Protein AF-A0A255ZFS0-F1 (afdb_monomer)

Structure (mmCIF, N/CA/C/O backbone):
data_AF-A0A255ZFS0-F1
#
_entry.id   AF-A0A255ZFS0-F1
#
loop_
_atom_site.group_PDB
_atom_site.id
_atom_site.type_symbol
_atom_site.label_atom_id
_atom_site.label_alt_id
_atom_site.label_comp_id
_atom_site.label_asym_id
_atom_site.label_entity_id
_atom_site.label_seq_id
_atom_site.pdbx_PDB_ins_code
_atom_site.Cartn_x
_atom_site.Cartn_y
_atom_site.Cartn_z
_atom_site.occupancy
_atom_site.B_iso_or_equiv
_atom_site.auth_seq_id
_atom_site.auth_comp_id
_atom_site.auth_asym_id
_atom_site.auth_atom_id
_atom_site.pdbx_PDB_model_num
ATOM 1 N N . MET A 1 1 ? 32.426 55.546 -35.717 1.00 32.97 1 MET A N 1
ATOM 2 C CA . MET A 1 1 ? 33.740 54.870 -35.597 1.00 32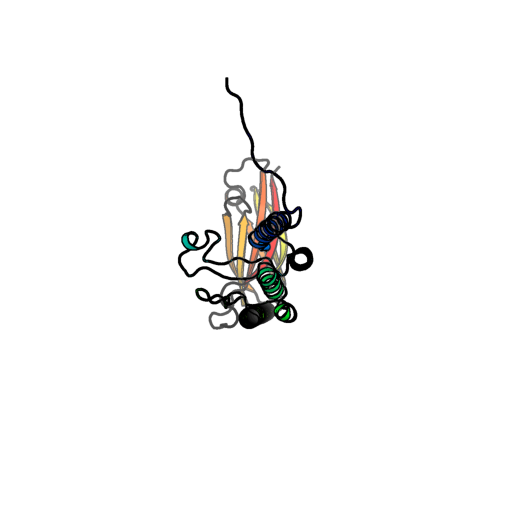.97 1 MET A CA 1
ATOM 3 C C . MET A 1 1 ? 33.443 53.378 -35.525 1.00 32.97 1 MET A C 1
ATOM 5 O O . MET A 1 1 ? 32.751 53.012 -34.594 1.00 32.97 1 MET A O 1
ATOM 9 N N . THR A 1 2 ? 33.734 52.467 -36.454 1.00 33.62 2 THR A N 1
ATOM 10 C CA . THR A 1 2 ? 34.532 52.358 -37.699 1.00 33.62 2 THR A CA 1
ATOM 11 C C . THR A 1 2 ? 34.000 51.071 -38.381 1.00 33.62 2 THR A C 1
ATOM 13 O O . THR A 1 2 ? 34.025 50.021 -37.754 1.00 33.62 2 THR A O 1
ATOM 16 N N . LEU A 1 3 ? 33.181 51.150 -39.441 1.00 34.34 3 LEU A N 1
ATOM 17 C CA . LEU A 1 3 ? 33.437 50.714 -40.841 1.00 34.34 3 LEU A CA 1
ATOM 18 C C . LEU A 1 3 ? 34.444 49.546 -41.026 1.00 34.34 3 LEU A C 1
ATOM 20 O O . LEU A 1 3 ? 35.624 49.738 -40.766 1.00 34.34 3 LEU A O 1
ATOM 24 N N . ARG A 1 4 ? 33.975 48.369 -41.509 1.00 37.75 4 ARG A N 1
ATOM 25 C CA . AR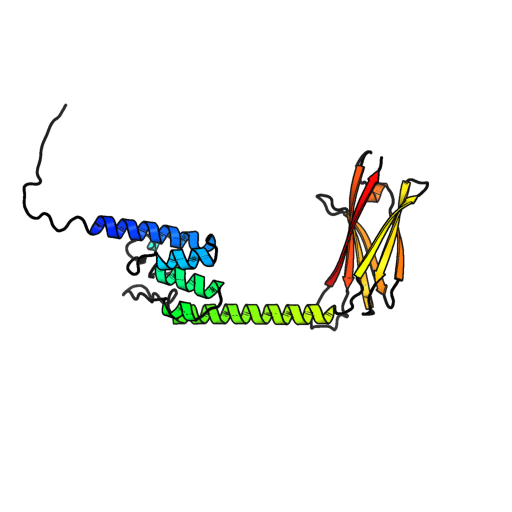G A 1 4 ? 34.187 47.759 -42.870 1.00 37.75 4 ARG A CA 1
ATOM 26 C C . ARG A 1 4 ? 35.255 46.631 -42.846 1.00 37.75 4 ARG A C 1
ATOM 28 O O . ARG A 1 4 ? 36.198 46.770 -42.093 1.00 37.75 4 ARG A O 1
ATOM 35 N N . PHE A 1 5 ? 35.235 45.509 -43.586 1.00 37.16 5 PHE A N 1
ATOM 36 C CA . PHE A 1 5 ? 34.496 45.044 -44.775 1.00 37.16 5 PHE A CA 1
ATOM 37 C C . PHE A 1 5 ? 34.640 43.501 -44.962 1.00 37.16 5 PHE A C 1
ATOM 39 O O . PHE A 1 5 ? 35.661 42.938 -44.591 1.00 37.16 5 PHE A O 1
ATOM 46 N N . ALA A 1 6 ? 33.617 42.897 -45.588 1.00 36.94 6 ALA A N 1
ATOM 47 C CA . ALA A 1 6 ? 33.543 41.746 -46.519 1.00 36.94 6 ALA A CA 1
ATOM 48 C C . ALA A 1 6 ? 34.608 40.624 -46.564 1.00 36.94 6 ALA A C 1
ATOM 50 O O . ALA A 1 6 ? 35.782 40.882 -46.785 1.00 36.94 6 ALA A O 1
ATOM 51 N N . ALA A 1 7 ? 34.131 39.371 -46.648 1.00 29.27 7 ALA A N 1
ATOM 52 C CA . ALA A 1 7 ? 34.092 38.613 -47.914 1.00 29.27 7 ALA A CA 1
ATOM 53 C C . ALA A 1 7 ? 33.455 37.215 -47.731 1.00 29.27 7 ALA A C 1
ATOM 55 O O . ALA A 1 7 ? 34.027 36.334 -47.102 1.00 29.27 7 ALA A O 1
ATOM 56 N N . CYS A 1 8 ? 32.301 36.980 -48.354 1.00 28.33 8 CYS A N 1
ATOM 57 C CA . CYS A 1 8 ? 31.946 35.658 -48.878 1.00 28.33 8 CYS A CA 1
ATOM 58 C C . CYS A 1 8 ? 31.368 35.880 -50.272 1.00 28.33 8 CYS A C 1
ATOM 60 O O . CYS A 1 8 ? 30.172 36.076 -50.473 1.00 28.33 8 CYS A O 1
ATOM 62 N N . LEU A 1 9 ? 32.307 35.969 -51.212 1.00 33.44 9 LEU A N 1
ATOM 63 C CA . LEU A 1 9 ? 32.082 35.832 -52.637 1.00 33.44 9 LEU A CA 1
ATOM 64 C C . LEU A 1 9 ? 31.608 34.404 -52.927 1.00 33.44 9 LEU A C 1
ATOM 66 O O . LEU A 1 9 ? 32.130 33.443 -52.371 1.00 33.44 9 LEU A O 1
ATOM 70 N N . ALA A 1 10 ? 30.604 34.344 -53.796 1.00 43.47 10 ALA A N 1
ATOM 71 C CA . ALA A 1 10 ? 30.144 33.231 -54.614 1.00 43.47 10 ALA A CA 1
ATOM 72 C C . ALA A 1 10 ? 31.017 31.962 -54.616 1.00 43.47 10 ALA A C 1
ATOM 74 O O . ALA A 1 10 ? 32.186 32.035 -54.981 1.00 43.47 10 ALA A O 1
ATOM 75 N N . ILE A 1 11 ? 30.391 30.813 -54.318 1.00 40.03 11 ILE A N 1
ATOM 76 C CA . ILE A 1 11 ? 30.394 29.542 -55.082 1.00 40.03 11 ILE A CA 1
ATOM 77 C C . ILE A 1 11 ? 29.748 28.445 -54.186 1.00 40.03 11 ILE A C 1
ATOM 79 O O . ILE A 1 11 ? 30.204 28.209 -53.076 1.00 40.03 11 ILE A O 1
ATOM 83 N N . TYR A 1 12 ? 28.684 27.792 -54.686 1.00 34.94 12 TYR A N 1
ATOM 84 C CA . TYR A 1 12 ? 27.841 26.717 -54.093 1.00 34.94 12 TYR A CA 1
ATOM 85 C C . TYR A 1 12 ? 26.730 27.080 -53.078 1.00 34.94 12 TYR A C 1
ATOM 87 O O . TYR A 1 12 ? 26.980 27.174 -51.878 1.00 34.94 12 TYR A O 1
ATOM 95 N N . PRO A 1 13 ? 25.447 27.109 -53.501 1.00 38.72 13 PRO A N 1
ATOM 96 C CA . PRO A 1 13 ? 24.301 27.142 -52.601 1.00 38.72 13 PRO A CA 1
ATOM 97 C C . PRO A 1 13 ? 23.753 25.721 -52.387 1.00 38.72 13 PRO A C 1
ATOM 99 O O . PRO A 1 13 ? 22.661 25.430 -52.850 1.00 38.72 13 PRO A O 1
ATOM 102 N N . PHE A 1 14 ? 24.493 24.798 -51.758 1.00 37.72 14 PHE A N 1
ATOM 103 C CA . PHE A 1 14 ? 23.914 23.462 -51.493 1.00 37.72 14 PHE A CA 1
ATOM 104 C C . PHE A 1 14 ? 24.335 22.732 -50.208 1.00 37.72 14 PHE A C 1
ATOM 106 O O . PHE A 1 14 ? 23.772 21.676 -49.942 1.00 37.72 14 PHE A O 1
ATOM 113 N N . PHE A 1 15 ? 25.244 23.256 -49.371 1.00 35.72 15 PHE A N 1
ATOM 114 C CA . PHE A 1 15 ? 25.819 22.431 -48.288 1.00 35.72 15 PHE A CA 1
ATOM 115 C C . PHE A 1 15 ? 25.699 22.921 -46.834 1.00 35.72 15 PHE A C 1
ATOM 117 O O . PHE A 1 15 ? 26.110 22.186 -45.944 1.00 35.72 15 PHE A O 1
ATOM 124 N N . CYS A 1 16 ? 25.070 24.064 -46.530 1.00 34.75 16 CYS A N 1
ATOM 125 C CA . CYS A 1 16 ? 25.017 24.568 -45.138 1.00 34.75 16 CYS A CA 1
ATOM 126 C C . CYS A 1 16 ? 23.658 24.471 -44.415 1.00 34.75 16 CYS A C 1
ATOM 128 O O . CYS A 1 16 ? 23.547 24.951 -43.292 1.00 34.75 16 CYS A O 1
ATOM 130 N N . VAL A 1 17 ? 22.629 23.838 -44.991 1.00 36.56 17 VAL A N 1
ATOM 131 C CA . VAL A 1 17 ? 21.293 23.742 -44.347 1.00 36.56 17 VAL A CA 1
ATOM 132 C C . VAL A 1 17 ? 21.094 22.430 -43.565 1.00 36.56 17 VAL A C 1
ATOM 134 O O . VAL A 1 17 ? 20.187 22.323 -42.748 1.00 36.56 17 VAL A O 1
ATOM 137 N N . ALA A 1 18 ? 21.960 21.428 -43.748 1.00 37.75 18 ALA A N 1
ATOM 138 C CA . ALA A 1 18 ? 21.790 20.117 -43.112 1.00 37.75 18 ALA A CA 1
ATOM 139 C C . ALA A 1 18 ? 22.241 20.065 -41.637 1.00 37.75 18 ALA A C 1
ATOM 141 O O . ALA A 1 18 ? 21.746 19.234 -40.878 1.00 37.75 18 ALA A O 1
ATOM 142 N N . SER A 1 19 ? 23.154 20.945 -41.214 1.00 40.00 19 SER A N 1
ATOM 143 C CA . SER A 1 19 ? 23.753 20.875 -39.873 1.00 40.00 19 SER A CA 1
ATOM 144 C C . SER A 1 19 ? 22.862 21.478 -38.783 1.00 40.00 19 SER A C 1
ATOM 146 O O . SER A 1 19 ? 22.796 20.937 -37.686 1.00 40.00 19 SER A O 1
ATOM 148 N N . SER A 1 20 ? 22.122 22.552 -39.080 1.00 40.84 20 SER A N 1
ATOM 149 C CA . SER A 1 20 ? 21.260 23.217 -38.090 1.00 40.84 20 SER A CA 1
ATOM 150 C C . SER A 1 20 ? 19.997 22.419 -37.756 1.00 40.84 20 SER A C 1
ATOM 152 O O . SER A 1 20 ? 19.556 22.431 -36.610 1.00 40.84 20 SER A O 1
ATOM 154 N N . LEU A 1 21 ? 19.440 21.687 -38.727 1.00 45.06 21 LEU A N 1
ATOM 155 C CA . LEU A 1 21 ? 18.274 20.820 -38.517 1.00 45.06 21 LEU A CA 1
ATOM 156 C C . LEU A 1 21 ? 18.636 19.571 -37.697 1.00 45.06 21 LEU A C 1
ATOM 158 O O . LEU A 1 21 ? 17.917 19.218 -36.769 1.00 45.06 21 LEU A O 1
ATOM 162 N N . ALA A 1 22 ? 19.794 18.956 -37.968 1.00 48.59 22 ALA A N 1
ATOM 163 C CA . ALA A 1 22 ? 20.256 17.781 -37.226 1.00 48.59 22 ALA A CA 1
ATOM 164 C C . ALA A 1 22 ? 20.603 18.087 -35.755 1.00 48.59 22 ALA A C 1
ATOM 166 O O . ALA A 1 22 ? 20.431 17.223 -34.896 1.00 48.59 22 ALA A O 1
ATOM 167 N N . GLN A 1 23 ? 21.073 19.304 -35.456 1.00 54.44 23 GLN A N 1
ATOM 168 C CA . GLN A 1 23 ? 21.310 19.760 -34.082 1.00 54.44 23 GLN A CA 1
ATOM 169 C C . GLN A 1 23 ? 20.013 20.132 -33.348 1.00 54.44 23 GLN A C 1
ATOM 171 O O . GLN A 1 23 ? 19.859 19.757 -32.189 1.00 54.44 23 GLN A O 1
ATOM 176 N N . GLY A 1 24 ? 19.044 20.762 -34.025 1.00 57.41 24 GLY A N 1
ATOM 177 C CA . GLY A 1 24 ? 17.733 21.067 -33.436 1.00 57.41 24 GLY A CA 1
ATOM 178 C C . GLY A 1 24 ? 16.940 19.821 -33.019 1.00 57.41 24 GLY A C 1
ATOM 179 O O . GLY A 1 24 ? 16.350 19.803 -31.938 1.00 57.41 24 GLY A O 1
ATOM 180 N N . ASP A 1 25 ? 16.984 18.761 -33.830 1.00 66.12 25 ASP A N 1
ATOM 181 C CA . ASP A 1 25 ? 16.330 17.484 -33.515 1.00 66.12 25 ASP A CA 1
ATOM 182 C C . ASP A 1 25 ? 17.009 16.763 -32.336 1.00 66.12 25 ASP A C 1
ATOM 184 O O . ASP A 1 25 ? 16.334 16.204 -31.472 1.00 66.12 25 ASP A O 1
ATOM 188 N N . ALA A 1 26 ? 18.344 16.807 -32.252 1.00 67.19 26 ALA A N 1
ATOM 189 C CA . ALA A 1 26 ? 19.090 16.183 -31.160 1.00 67.19 26 ALA A CA 1
ATOM 190 C C . ALA A 1 26 ? 18.856 16.881 -29.808 1.00 67.19 26 ALA A C 1
ATOM 192 O O . ALA A 1 26 ? 18.715 16.195 -28.795 1.00 67.19 26 ALA A O 1
ATOM 193 N N . ASP A 1 27 ? 18.764 18.214 -29.787 1.00 71.81 27 ASP A N 1
ATOM 194 C CA . ASP A 1 27 ? 18.480 18.991 -28.573 1.00 71.81 27 ASP A CA 1
ATOM 195 C C . ASP A 1 27 ? 17.036 18.779 -28.080 1.00 71.81 27 ASP A C 1
ATOM 197 O O . ASP A 1 27 ? 16.789 18.629 -26.877 1.00 71.81 27 ASP A O 1
ATOM 201 N N . ALA A 1 28 ? 16.071 18.714 -29.006 1.00 76.50 28 ALA A N 1
ATOM 202 C CA . ALA A 1 28 ? 14.679 18.400 -28.689 1.00 76.50 28 ALA A CA 1
ATOM 203 C C . ALA A 1 28 ? 14.531 16.972 -28.131 1.00 76.50 28 ALA A C 1
ATOM 205 O O . ALA A 1 28 ? 13.905 16.777 -27.083 1.00 76.50 28 ALA A O 1
ATOM 206 N N . ASP A 1 29 ? 15.167 15.989 -28.773 1.00 78.50 29 ASP A N 1
ATOM 207 C CA . ASP A 1 29 ? 15.170 14.592 -28.330 1.00 78.50 29 ASP A CA 1
ATOM 208 C C . ASP A 1 29 ? 15.884 14.415 -26.981 1.00 78.50 29 ASP A C 1
ATOM 210 O O . ASP A 1 29 ? 15.423 13.648 -26.131 1.00 78.50 29 ASP A O 1
ATOM 214 N N . ALA A 1 30 ? 16.973 15.152 -26.738 1.00 75.88 30 ALA A N 1
ATOM 215 C CA . ALA A 1 30 ? 17.681 15.149 -25.461 1.00 75.88 30 ALA A CA 1
ATOM 216 C C . ALA A 1 30 ? 16.794 15.655 -24.316 1.00 75.88 30 ALA A C 1
ATOM 218 O O . ALA A 1 30 ? 16.774 15.057 -23.237 1.00 75.88 30 ALA A O 1
ATOM 219 N N . LYS A 1 31 ? 16.007 16.712 -24.552 1.00 78.06 31 LYS A N 1
ATOM 220 C CA . LYS A 1 31 ? 15.043 17.226 -23.570 1.00 78.06 31 LYS A CA 1
ATOM 221 C C . LYS A 1 31 ? 13.962 16.193 -23.245 1.00 78.06 31 LYS A C 1
ATOM 223 O O . LYS A 1 31 ? 13.670 15.959 -22.075 1.00 78.06 31 LYS A O 1
ATOM 228 N N . VAL A 1 32 ? 13.411 15.523 -24.259 1.00 78.06 32 VAL A N 1
ATOM 229 C CA . VAL A 1 32 ? 12.450 14.424 -24.051 1.00 78.06 32 VAL A CA 1
ATOM 230 C C . VAL A 1 32 ? 13.091 13.282 -23.255 1.00 78.06 32 VAL A C 1
ATOM 232 O O . VAL A 1 32 ? 12.480 12.782 -22.312 1.00 78.06 32 VAL A O 1
ATOM 235 N N . ALA A 1 33 ? 14.334 12.911 -23.575 1.00 77.94 33 ALA A N 1
ATOM 236 C CA . ALA A 1 33 ? 15.073 11.853 -22.889 1.00 77.94 33 ALA A CA 1
ATOM 237 C C . ALA A 1 33 ? 15.374 12.170 -21.409 1.00 77.94 33 ALA A C 1
ATOM 239 O O . ALA A 1 33 ? 15.369 11.266 -20.573 1.00 77.94 33 ALA A O 1
ATOM 240 N N . GLN A 1 34 ? 15.597 13.441 -21.064 1.00 78.75 34 GLN A N 1
ATOM 241 C CA . GLN A 1 34 ? 15.769 13.887 -19.674 1.00 78.75 34 GLN A CA 1
ATOM 242 C C . GLN A 1 34 ? 14.458 13.831 -18.876 1.00 78.75 34 GLN A C 1
ATOM 244 O O . GLN A 1 34 ? 14.469 13.550 -17.678 1.00 78.75 34 GLN A O 1
ATOM 249 N N . ASP A 1 35 ? 13.324 14.044 -19.546 1.00 81.50 35 ASP A N 1
ATOM 250 C CA . ASP A 1 35 ? 12.000 14.137 -18.930 1.00 81.50 35 ASP A CA 1
ATOM 251 C C . ASP A 1 35 ? 11.143 12.865 -19.088 1.00 81.50 35 ASP A C 1
ATOM 253 O O . ASP A 1 35 ? 9.959 12.890 -18.746 1.00 81.50 35 ASP A O 1
ATOM 257 N N . LEU A 1 36 ? 11.700 11.727 -19.537 1.00 79.81 36 LEU A N 1
ATOM 258 C CA . LEU A 1 36 ? 10.943 10.471 -19.737 1.00 79.81 36 LEU A CA 1
ATOM 259 C C . LEU A 1 36 ? 10.106 10.099 -18.503 1.00 79.81 36 LEU A C 1
ATOM 261 O O . LEU A 1 36 ? 8.967 9.647 -18.625 1.00 79.81 36 LEU A O 1
ATOM 265 N N . GLY A 1 37 ? 10.639 10.349 -17.300 1.00 74.06 37 GLY A N 1
ATOM 266 C CA . GLY A 1 37 ? 9.977 10.173 -15.999 1.00 74.06 37 GLY A CA 1
ATOM 267 C C . GLY A 1 37 ? 8.620 10.872 -15.847 1.00 74.06 37 GLY A C 1
ATOM 268 O O . GLY A 1 37 ? 7.777 10.398 -15.093 1.00 74.06 37 GLY A O 1
ATOM 269 N N . ARG A 1 38 ? 8.395 11.977 -16.564 1.00 82.69 38 ARG A N 1
ATOM 270 C CA . ARG A 1 38 ? 7.234 12.865 -16.397 1.00 82.69 38 ARG A CA 1
ATOM 271 C C . ARG A 1 38 ? 6.075 12.559 -17.344 1.00 82.69 38 ARG A C 1
ATOM 273 O O . ARG A 1 38 ? 4.956 13.005 -17.100 1.00 82.69 38 ARG A O 1
ATOM 280 N N . TYR A 1 39 ? 6.319 11.809 -18.416 1.00 81.44 39 TYR A N 1
ATOM 281 C CA . TYR A 1 39 ? 5.273 11.430 -19.365 1.00 81.44 39 TYR A CA 1
ATOM 282 C C . TYR A 1 39 ? 4.405 10.295 -18.810 1.00 81.44 39 TYR A C 1
ATOM 284 O O . TYR A 1 39 ? 4.917 9.353 -18.203 1.00 81.44 39 TYR A O 1
ATOM 292 N N . SER A 1 40 ? 3.092 10.346 -19.064 1.00 87.25 40 SER A N 1
ATOM 293 C CA . SER A 1 40 ? 2.228 9.166 -18.932 1.00 87.25 40 SER A CA 1
ATOM 294 C C . SER A 1 40 ? 2.597 8.125 -19.991 1.00 87.25 40 SER A C 1
ATOM 296 O O . SER A 1 40 ? 3.163 8.472 -21.026 1.00 87.25 40 SER A O 1
ATOM 298 N N . THR A 1 41 ? 2.266 6.852 -19.764 1.00 87.19 41 THR A N 1
ATOM 299 C CA . THR A 1 41 ? 2.588 5.755 -20.698 1.00 87.19 41 THR A CA 1
ATOM 300 C C . THR A 1 41 ? 2.084 6.020 -22.123 1.00 87.19 41 THR A C 1
ATOM 302 O O . THR A 1 41 ? 2.838 5.850 -23.073 1.00 87.19 41 THR A O 1
ATOM 305 N N . GLU A 1 42 ? 0.852 6.517 -22.268 1.00 84.94 42 GLU A N 1
ATOM 306 C CA . GLU A 1 42 ? 0.229 6.846 -23.564 1.00 84.94 42 GLU A CA 1
ATOM 307 C C . GLU A 1 42 ? 0.979 7.961 -24.309 1.00 84.94 42 GLU A C 1
ATOM 309 O O . GLU A 1 42 ? 1.247 7.873 -25.507 1.00 84.94 42 GLU A O 1
ATOM 314 N N . LYS A 1 43 ? 1.368 9.018 -23.583 1.00 88.44 43 LYS A N 1
ATOM 315 C CA . LYS A 1 43 ? 2.129 10.134 -24.159 1.00 88.44 43 LYS A CA 1
ATOM 316 C C . LYS A 1 43 ? 3.565 9.731 -24.477 1.00 88.44 43 LYS A C 1
ATOM 318 O O . LYS A 1 43 ? 4.138 10.254 -25.428 1.00 88.44 43 LYS A O 1
ATOM 323 N N . LEU A 1 44 ? 4.132 8.811 -23.698 1.00 88.31 44 LEU A N 1
ATOM 324 C CA . LEU A 1 44 ? 5.492 8.321 -23.880 1.00 88.31 44 LEU A CA 1
ATOM 325 C C . LEU A 1 44 ? 5.636 7.567 -25.204 1.00 88.31 44 LEU A C 1
ATOM 327 O O . LEU A 1 44 ? 6.597 7.812 -25.917 1.00 88.31 44 LEU A O 1
ATOM 331 N N . GLU A 1 45 ? 4.676 6.718 -25.574 1.00 90.31 45 GLU A N 1
ATOM 332 C CA . GLU A 1 45 ? 4.705 6.009 -26.861 1.00 90.31 45 GLU A CA 1
ATOM 333 C C . GLU A 1 45 ? 4.732 6.976 -28.052 1.00 90.31 45 GLU A C 1
ATOM 335 O O . GLU A 1 45 ? 5.588 6.863 -28.932 1.00 90.31 45 GLU A O 1
ATOM 340 N N . THR A 1 46 ? 3.846 7.978 -28.032 1.00 90.12 46 THR A N 1
ATOM 341 C CA . THR A 1 46 ? 3.798 9.018 -29.072 1.00 90.12 46 THR A CA 1
ATOM 342 C C . THR A 1 46 ? 5.101 9.816 -29.110 1.00 90.12 46 THR A C 1
ATOM 344 O O . THR A 1 46 ? 5.643 10.051 -30.189 1.00 90.12 46 THR A O 1
ATOM 347 N N . ALA A 1 47 ? 5.642 10.182 -27.943 1.00 87.62 47 ALA A N 1
ATOM 348 C CA . ALA A 1 47 ? 6.923 10.870 -27.848 1.00 87.62 47 ALA A CA 1
ATOM 349 C C . ALA A 1 47 ? 8.053 10.023 -28.453 1.00 87.62 47 ALA A C 1
ATOM 351 O O . ALA A 1 47 ? 8.765 10.511 -29.323 1.00 87.62 47 ALA A O 1
ATOM 352 N N . CYS A 1 48 ? 8.165 8.736 -28.101 1.00 89.81 48 CYS A N 1
ATOM 353 C CA . CYS A 1 48 ? 9.185 7.843 -28.661 1.00 89.81 48 CYS A CA 1
ATOM 354 C C . CYS A 1 48 ? 9.070 7.692 -30.187 1.00 89.81 48 CYS A C 1
ATOM 356 O O . CYS A 1 48 ? 10.083 7.538 -30.870 1.00 89.81 48 CYS A O 1
ATOM 358 N N . ALA A 1 49 ? 7.853 7.712 -30.737 1.00 89.50 49 ALA A N 1
ATOM 359 C CA . ALA A 1 49 ? 7.628 7.622 -32.179 1.00 89.50 49 ALA A CA 1
ATOM 360 C C . ALA A 1 49 ? 8.037 8.900 -32.931 1.00 89.50 49 ALA A C 1
ATOM 362 O O . ALA A 1 49 ? 8.487 8.809 -34.073 1.00 89.50 49 ALA A O 1
ATOM 363 N N . GLN A 1 50 ? 7.898 10.067 -32.295 1.00 89.62 50 GLN A N 1
ATOM 364 C CA . GLN A 1 50 ? 8.275 11.369 -32.856 1.00 89.62 50 GLN A CA 1
ATOM 365 C C . GLN A 1 50 ? 9.781 11.640 -32.794 1.00 89.62 50 GLN A C 1
ATOM 367 O O . GLN A 1 50 ? 10.278 12.444 -33.580 1.00 89.62 50 GLN A O 1
ATOM 372 N N . MET A 1 51 ? 10.505 10.962 -31.899 1.00 87.25 51 M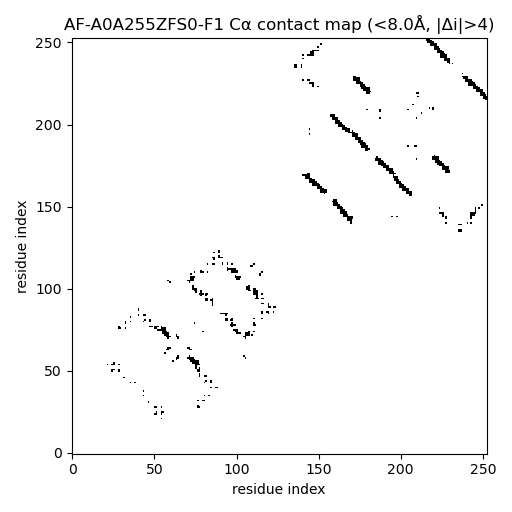ET A N 1
ATOM 373 C CA . MET A 1 51 ? 11.955 11.112 -31.788 1.00 87.25 51 MET A CA 1
ATOM 374 C C . MET A 1 51 ? 12.667 10.662 -33.060 1.00 87.25 51 MET A C 1
ATOM 376 O O . MET A 1 51 ? 12.307 9.662 -33.697 1.00 87.25 51 MET A O 1
ATOM 380 N N . SER A 1 52 ? 13.748 11.353 -33.406 1.00 85.56 52 SER A N 1
ATOM 381 C CA . SER A 1 52 ? 14.530 10.982 -34.575 1.00 85.56 52 SER A CA 1
ATOM 382 C C . SER A 1 52 ? 15.236 9.645 -34.347 1.00 85.56 52 SER A C 1
ATOM 384 O O . SER A 1 52 ? 15.922 9.406 -33.352 1.00 85.56 52 SER A O 1
ATOM 386 N N . ALA A 1 53 ? 15.125 8.750 -35.333 1.00 83.81 53 ALA A N 1
ATOM 387 C CA . ALA A 1 53 ? 15.840 7.472 -35.332 1.00 83.81 53 ALA A CA 1
ATOM 388 C C . ALA A 1 53 ? 17.368 7.639 -35.434 1.00 83.81 53 ALA A C 1
ATOM 390 O O . ALA A 1 53 ? 18.107 6.668 -35.266 1.00 83.81 53 ALA A O 1
ATOM 391 N N . ARG A 1 54 ? 17.838 8.848 -35.766 1.00 82.12 54 ARG A N 1
ATOM 392 C CA . ARG A 1 54 ? 19.251 9.172 -35.962 1.00 82.12 54 ARG A CA 1
ATOM 393 C C . ARG A 1 54 ? 19.826 10.039 -34.850 1.00 82.12 54 ARG A C 1
ATOM 395 O O . ARG A 1 54 ? 21.040 10.183 -34.843 1.00 82.12 54 ARG A O 1
ATOM 402 N N . SER A 1 55 ? 19.022 10.566 -33.927 1.00 82.81 55 SER A N 1
ATOM 403 C CA . SER A 1 55 ? 19.522 11.332 -32.780 1.00 82.81 55 SER A CA 1
ATOM 404 C C . SER A 1 55 ? 20.117 10.403 -31.724 1.00 82.81 55 SER A C 1
ATOM 406 O O . SER A 1 55 ? 19.515 9.400 -31.324 1.00 82.81 55 SER A O 1
ATOM 408 N N . TYR A 1 56 ? 21.320 10.724 -31.262 1.00 80.94 56 TYR A N 1
ATOM 409 C CA . TYR A 1 56 ? 22.063 9.911 -30.308 1.00 80.94 56 TYR A CA 1
ATOM 410 C C . TYR A 1 56 ? 22.893 10.779 -29.376 1.00 80.94 56 TYR A C 1
ATOM 412 O O . TYR A 1 56 ? 23.209 11.918 -29.700 1.00 80.94 56 TYR A O 1
ATOM 420 N N . VAL A 1 57 ? 23.306 10.180 -28.264 1.00 76.25 57 VAL A N 1
ATOM 421 C CA . VAL A 1 57 ? 24.385 10.688 -27.421 1.00 76.25 57 VAL A CA 1
ATOM 422 C C . VAL A 1 57 ? 25.623 9.824 -27.617 1.00 76.25 57 VAL A C 1
ATOM 424 O O . VAL A 1 57 ? 25.529 8.593 -27.696 1.00 76.25 57 VAL A O 1
ATOM 427 N N . SER A 1 58 ? 26.782 10.465 -27.742 1.00 72.06 58 SER A N 1
ATOM 428 C CA . SER A 1 58 ? 28.079 9.796 -27.800 1.00 72.06 58 SER A CA 1
ATOM 429 C C . SER A 1 58 ? 28.980 10.358 -26.713 1.00 72.06 58 SER A C 1
ATOM 431 O O . SER A 1 58 ? 29.283 11.549 -26.671 1.00 72.06 58 SER A O 1
ATOM 433 N N . GLY A 1 59 ? 29.456 9.474 -25.843 1.00 56.62 59 GLY A N 1
ATOM 434 C CA . GLY A 1 59 ? 30.208 9.831 -24.643 1.00 56.62 59 GLY A CA 1
ATOM 435 C C . GLY A 1 59 ? 31.549 10.551 -24.846 1.00 56.62 59 GLY A C 1
ATOM 436 O O . GLY A 1 59 ? 32.200 10.861 -23.854 1.00 56.62 59 GLY A O 1
ATOM 437 N N . LEU A 1 60 ? 31.969 10.814 -26.089 1.00 52.62 60 LEU A N 1
ATOM 438 C CA . LEU A 1 60 ? 33.252 11.447 -26.416 1.00 52.62 60 LEU A CA 1
ATOM 439 C C . LEU A 1 60 ? 33.148 12.914 -26.869 1.00 52.62 60 LEU A C 1
ATOM 441 O O . LEU A 1 60 ? 34.141 13.626 -26.787 1.00 52.62 60 LEU A O 1
ATOM 445 N N . THR A 1 61 ? 31.989 13.374 -27.354 1.00 47.62 61 THR A N 1
ATOM 446 C CA . THR A 1 61 ? 31.864 14.680 -28.041 1.00 47.62 61 THR A CA 1
ATOM 447 C C . THR A 1 61 ? 30.877 15.645 -27.392 1.00 47.62 61 THR A C 1
ATOM 449 O O . THR A 1 61 ? 31.001 16.849 -27.586 1.00 47.62 61 THR A O 1
ATOM 452 N N . ASP A 1 62 ? 29.952 15.148 -26.567 1.00 46.12 62 ASP A N 1
ATOM 453 C CA . ASP A 1 62 ? 28.777 15.926 -26.141 1.00 46.12 62 ASP A CA 1
ATOM 454 C C . ASP A 1 62 ? 28.886 16.405 -24.673 1.00 46.12 62 ASP A C 1
ATOM 456 O O . ASP A 1 62 ? 27.890 16.630 -23.994 1.00 46.12 62 ASP A O 1
ATOM 460 N N . GLY A 1 63 ? 30.107 16.498 -24.127 1.00 43.00 63 GLY A N 1
ATOM 461 C CA . GLY A 1 63 ? 30.359 16.928 -22.737 1.00 43.00 63 GLY A CA 1
ATOM 462 C C . GLY A 1 63 ? 30.062 15.878 -21.652 1.00 43.00 63 GLY A C 1
ATOM 463 O O . GLY A 1 63 ? 30.347 16.102 -20.476 1.00 43.00 63 GLY A O 1
ATOM 464 N N . ALA A 1 64 ? 29.568 14.695 -22.027 1.00 43.44 64 ALA A N 1
ATOM 465 C CA . ALA A 1 64 ? 29.197 13.624 -21.097 1.00 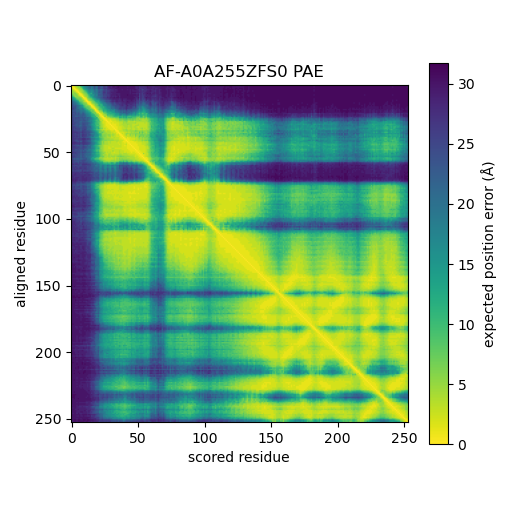43.44 64 ALA A CA 1
ATOM 466 C C . ALA A 1 64 ? 30.386 12.908 -20.414 1.00 43.44 64 ALA A C 1
ATOM 468 O O . ALA A 1 64 ? 30.166 12.110 -19.506 1.00 43.44 64 ALA A O 1
ATOM 469 N N . TRP A 1 65 ? 31.635 13.203 -20.803 1.00 39.16 65 TRP A N 1
ATOM 470 C CA . TRP A 1 65 ? 32.842 12.663 -20.157 1.00 39.16 65 TRP A CA 1
ATOM 471 C C . TRP A 1 65 ? 33.016 13.155 -18.709 1.00 39.16 65 TRP A C 1
ATOM 473 O O . TRP A 1 65 ? 33.491 12.411 -17.858 1.00 39.16 65 TRP A O 1
ATOM 483 N N . MET A 1 66 ? 32.612 14.397 -18.413 1.00 40.72 66 MET A N 1
ATOM 484 C CA . MET A 1 66 ? 32.790 15.024 -17.091 1.00 40.72 66 MET A CA 1
ATOM 485 C C . MET A 1 66 ? 31.540 14.937 -16.199 1.00 40.72 66 MET A C 1
ATOM 487 O O . MET A 1 66 ? 31.589 15.356 -15.046 1.00 40.72 66 MET A O 1
ATOM 491 N N . ALA A 1 67 ? 30.410 14.436 -16.713 1.00 42.59 67 ALA A N 1
ATOM 492 C CA . ALA A 1 67 ? 29.127 14.551 -16.020 1.00 42.59 67 ALA A CA 1
ATOM 493 C C . ALA A 1 67 ? 28.877 13.458 -14.964 1.00 42.59 67 ALA A C 1
ATOM 495 O O . ALA A 1 67 ? 28.154 13.731 -14.012 1.00 42.59 67 ALA A O 1
ATOM 496 N N . LEU A 1 68 ? 29.463 12.256 -15.077 1.00 37.53 68 LEU A N 1
ATOM 497 C CA . LEU A 1 68 ? 29.296 11.168 -14.096 1.00 37.53 68 LEU A CA 1
ATOM 498 C C . LEU A 1 68 ? 30.491 10.187 -14.117 1.00 37.53 68 LEU A C 1
ATOM 500 O O . LEU A 1 68 ? 31.020 9.900 -15.193 1.00 37.53 68 LEU A O 1
ATOM 504 N N . PRO A 1 69 ? 30.905 9.620 -12.963 1.00 34.56 69 PRO A N 1
ATOM 505 C CA . PRO A 1 69 ? 31.979 8.637 -12.908 1.00 34.56 69 PRO A CA 1
ATOM 506 C C . PRO A 1 69 ? 31.475 7.300 -13.467 1.00 34.56 69 PRO A C 1
ATOM 508 O O . PRO A 1 69 ? 30.681 6.607 -12.834 1.00 34.56 69 PRO A O 1
ATOM 511 N N . GLY A 1 70 ? 31.935 6.949 -14.667 1.00 39.41 70 GLY A N 1
ATOM 512 C CA . GLY A 1 70 ? 31.666 5.662 -15.306 1.00 39.41 70 GLY A CA 1
ATOM 513 C C . GLY A 1 70 ? 31.257 5.815 -16.764 1.00 39.41 70 GLY A C 1
ATOM 514 O O . GLY A 1 70 ? 30.073 5.943 -17.041 1.00 39.41 70 GLY A O 1
ATOM 515 N N . GLY A 1 71 ? 32.252 5.776 -17.659 1.00 41.69 71 GLY A N 1
ATOM 516 C CA . GLY A 1 71 ? 32.138 5.422 -19.081 1.00 41.69 71 GLY A CA 1
ATOM 517 C C . GLY A 1 71 ? 31.055 6.141 -19.892 1.00 41.69 71 GLY A C 1
ATOM 518 O O . GLY A 1 71 ? 29.864 5.889 -19.739 1.00 41.69 71 GLY A O 1
ATOM 519 N N . GLY A 1 72 ? 31.472 6.985 -20.835 1.00 50.53 72 GLY A N 1
ATOM 520 C CA . GLY A 1 72 ? 30.586 7.728 -21.727 1.00 50.53 72 GLY A CA 1
ATOM 521 C C . GLY A 1 72 ? 29.487 6.866 -22.371 1.00 50.53 72 GLY A C 1
ATOM 522 O O . GLY A 1 72 ? 29.730 6.095 -23.300 1.00 50.53 72 GLY A O 1
ATOM 523 N N . ARG A 1 73 ? 28.252 7.001 -21.877 1.00 64.81 73 ARG A N 1
ATOM 524 C CA . ARG A 1 73 ? 27.111 6.198 -22.337 1.00 64.81 73 ARG A CA 1
ATOM 525 C C . ARG A 1 73 ? 26.788 6.583 -23.777 1.00 64.81 73 ARG A C 1
ATOM 527 O O . ARG A 1 73 ? 26.533 7.750 -24.058 1.00 64.81 73 ARG A O 1
ATOM 534 N N . THR A 1 74 ? 26.797 5.604 -24.677 1.00 73.94 74 THR A N 1
ATOM 535 C CA . THR A 1 74 ? 26.477 5.815 -26.092 1.00 73.94 74 THR A CA 1
ATOM 536 C C . THR A 1 74 ? 25.172 5.114 -26.444 1.00 73.94 74 THR A C 1
ATOM 538 O O . THR A 1 74 ? 25.083 3.894 -26.344 1.00 73.94 74 THR A O 1
ATOM 541 N N . TYR A 1 75 ? 24.146 5.866 -26.840 1.00 80.56 75 TYR A N 1
ATOM 542 C CA . TYR A 1 75 ? 22.837 5.304 -27.191 1.00 80.56 75 TYR A CA 1
ATOM 543 C C . TYR A 1 75 ? 22.027 6.244 -28.088 1.00 80.56 75 TYR A C 1
ATOM 545 O O . TYR A 1 75 ? 22.289 7.443 -28.150 1.00 80.56 75 TYR A O 1
ATOM 553 N N . TYR A 1 76 ? 21.024 5.700 -28.782 1.00 87.06 76 TYR A N 1
ATOM 554 C CA . TYR A 1 76 ? 20.009 6.501 -29.472 1.00 87.06 76 TYR A CA 1
ATOM 555 C C . TYR A 1 76 ? 18.927 6.929 -28.483 1.00 87.06 76 TYR A C 1
ATOM 557 O O . TYR A 1 76 ? 18.408 6.085 -27.746 1.00 87.06 76 TYR A O 1
ATOM 565 N N . TYR A 1 77 ? 18.545 8.208 -28.489 1.00 87.00 77 TYR A N 1
ATOM 566 C CA . TYR A 1 77 ? 17.525 8.715 -27.564 1.00 87.00 77 TYR A CA 1
ATOM 567 C C . TYR A 1 77 ? 16.192 7.971 -27.723 1.00 87.00 77 TYR A C 1
ATOM 569 O O . TYR A 1 77 ? 15.583 7.560 -26.734 1.00 87.00 77 TYR A O 1
ATOM 577 N N . ARG A 1 78 ? 15.810 7.676 -28.971 1.00 91.31 78 ARG A N 1
ATOM 578 C CA . ARG A 1 78 ? 14.632 6.863 -29.296 1.00 91.31 78 ARG A CA 1
ATOM 579 C C . ARG A 1 78 ? 14.686 5.452 -28.693 1.00 91.31 78 ARG A C 1
ATOM 581 O O . ARG A 1 78 ? 13.693 4.988 -28.139 1.00 91.31 78 ARG A O 1
ATOM 588 N N . SER A 1 79 ? 15.845 4.788 -28.731 1.00 90.25 79 SER A N 1
ATOM 589 C CA . SER A 1 79 ? 16.031 3.464 -28.114 1.00 90.25 79 SER A CA 1
ATOM 590 C C . SER A 1 79 ? 15.851 3.513 -26.594 1.00 90.25 79 SER A C 1
ATOM 592 O O . SER A 1 79 ? 15.210 2.634 -26.024 1.00 90.25 79 SER A O 1
ATOM 594 N N . ALA A 1 80 ? 16.384 4.546 -25.933 1.00 88.38 80 ALA A N 1
ATOM 595 C CA . ALA A 1 80 ? 16.212 4.726 -24.491 1.00 88.38 80 ALA A CA 1
ATOM 596 C C . ALA A 1 80 ? 14.739 4.978 -24.124 1.00 88.38 80 ALA A C 1
ATOM 598 O O . ALA A 1 80 ? 14.248 4.424 -23.140 1.00 88.38 80 ALA A O 1
ATOM 599 N N . CYS A 1 81 ? 14.021 5.744 -24.952 1.00 91.00 81 CYS A N 1
ATOM 600 C CA . CYS A 1 81 ? 12.589 5.984 -24.793 1.00 91.00 81 CYS A CA 1
ATOM 601 C C . CYS A 1 81 ? 11.775 4.679 -24.877 1.00 91.00 81 CYS A C 1
ATOM 603 O O . CYS A 1 81 ? 11.008 4.373 -23.962 1.00 91.00 81 CYS A O 1
ATOM 605 N N . TYR A 1 82 ? 11.991 3.855 -25.912 1.00 93.81 82 TYR A N 1
ATOM 606 C CA . TYR A 1 82 ? 11.294 2.567 -26.040 1.00 93.81 82 TYR A CA 1
ATOM 607 C C . TYR A 1 82 ? 11.671 1.562 -24.955 1.00 93.81 82 TYR A C 1
ATOM 609 O O . TYR A 1 82 ? 10.809 0.815 -24.501 1.00 93.81 82 TYR A O 1
ATOM 617 N N . GLN A 1 83 ? 12.922 1.552 -24.495 1.00 91.94 83 GLN A N 1
ATOM 618 C CA . GLN A 1 83 ? 13.326 0.705 -23.376 1.00 91.94 83 GLN A CA 1
ATOM 619 C C . GLN A 1 83 ? 12.601 1.096 -22.078 1.00 91.94 83 GLN A C 1
ATOM 621 O O . GLN A 1 83 ? 12.154 0.224 -21.332 1.00 91.94 83 GLN A O 1
ATOM 626 N N . GLU A 1 84 ? 12.428 2.394 -21.821 1.00 90.75 84 GLU A N 1
ATOM 627 C CA . GLU A 1 84 ? 11.645 2.880 -20.683 1.00 90.75 84 GLU A CA 1
ATOM 628 C C . GLU A 1 84 ? 10.152 2.545 -20.832 1.00 90.75 84 GLU A C 1
ATOM 630 O O . GLU A 1 84 ? 9.521 2.097 -19.870 1.00 90.75 84 GLU A O 1
ATOM 635 N N . LEU A 1 85 ? 9.589 2.677 -22.037 1.00 92.69 85 LEU A N 1
ATOM 636 C CA . LEU A 1 85 ? 8.219 2.253 -22.331 1.00 92.69 85 LEU A CA 1
ATOM 637 C C . LEU A 1 85 ? 8.033 0.745 -22.100 1.00 92.69 85 LEU A C 1
ATOM 639 O O . LEU A 1 85 ? 7.070 0.335 -21.444 1.00 92.69 85 LEU A O 1
ATOM 643 N N . ALA A 1 86 ? 8.976 -0.077 -22.568 1.00 93.88 86 ALA A N 1
ATOM 644 C CA . ALA A 1 86 ? 9.001 -1.521 -22.351 1.00 93.88 86 ALA A CA 1
ATOM 645 C C . ALA A 1 86 ? 9.017 -1.851 -20.855 1.00 93.88 86 ALA A C 1
ATOM 647 O O . ALA A 1 86 ? 8.203 -2.643 -20.384 1.00 93.88 86 ALA A O 1
ATOM 648 N N . ARG A 1 87 ? 9.884 -1.186 -20.081 1.00 92.75 87 ARG A N 1
ATOM 649 C CA . ARG A 1 87 ? 9.989 -1.359 -18.627 1.00 92.75 87 ARG A CA 1
ATOM 650 C C . ARG A 1 87 ? 8.694 -0.978 -17.905 1.00 92.75 87 ARG A C 1
ATOM 652 O O . ARG A 1 87 ? 8.246 -1.717 -17.035 1.00 92.75 87 ARG A O 1
ATOM 659 N N . ARG A 1 88 ? 8.069 0.150 -18.257 1.00 90.94 88 ARG A N 1
ATOM 660 C CA . ARG A 1 88 ? 6.818 0.614 -17.623 1.00 90.94 88 ARG A CA 1
ATOM 661 C C . ARG A 1 88 ? 5.636 -0.287 -17.920 1.00 90.94 88 ARG A C 1
ATOM 663 O O . ARG A 1 88 ? 4.851 -0.604 -17.030 1.00 90.94 88 ARG A O 1
ATOM 670 N N . THR A 1 89 ? 5.501 -0.695 -19.171 1.00 91.25 89 THR A N 1
ATOM 671 C CA . THR A 1 89 ? 4.402 -1.565 -19.599 1.00 91.25 89 THR A CA 1
ATOM 672 C C . THR A 1 89 ? 4.646 -3.012 -19.178 1.00 91.25 89 THR A C 1
ATOM 674 O O . THR A 1 89 ? 3.699 -3.741 -18.892 1.00 91.25 89 THR A O 1
ATOM 677 N N . GLY A 1 90 ? 5.908 -3.421 -19.042 1.00 91.88 90 GLY A N 1
ATOM 678 C CA . GLY A 1 90 ? 6.291 -4.823 -18.929 1.00 91.88 90 GLY A CA 1
ATOM 679 C C . GLY A 1 90 ? 6.094 -5.579 -20.247 1.00 91.88 90 GLY A C 1
ATOM 680 O O . GLY A 1 90 ? 5.952 -6.799 -20.218 1.00 91.88 90 GLY A O 1
ATOM 681 N N . ASN A 1 91 ? 6.039 -4.876 -21.385 1.00 93.00 91 ASN A N 1
ATOM 682 C CA . ASN A 1 91 ? 5.837 -5.472 -22.701 1.00 93.00 91 ASN A CA 1
ATOM 683 C C . ASN A 1 91 ? 7.168 -5.573 -23.461 1.00 93.00 91 ASN A C 1
ATOM 685 O O . ASN A 1 91 ? 7.789 -4.566 -23.803 1.00 93.00 91 ASN A O 1
ATOM 689 N N . ALA A 1 92 ? 7.583 -6.807 -23.748 1.00 93.56 92 ALA A N 1
ATOM 690 C CA . ALA A 1 92 ? 8.830 -7.102 -24.443 1.00 93.56 92 ALA A CA 1
ATOM 691 C C . ALA A 1 92 ? 8.794 -6.770 -25.945 1.00 93.56 92 ALA A C 1
ATOM 693 O O . ALA A 1 92 ? 9.860 -6.661 -26.547 1.00 93.56 92 ALA A O 1
ATOM 694 N N . SER A 1 93 ? 7.618 -6.572 -26.560 1.00 94.06 93 SER A N 1
ATOM 695 C CA . SER A 1 93 ? 7.529 -6.236 -27.991 1.00 94.06 93 SER A CA 1
ATOM 696 C C . SER A 1 93 ? 8.241 -4.920 -28.316 1.00 94.06 93 SER A C 1
ATOM 698 O O . SER A 1 93 ? 8.870 -4.798 -29.362 1.00 94.06 93 SER A O 1
ATOM 700 N N . TRP A 1 94 ? 8.233 -3.968 -27.379 1.00 93.38 94 TRP A N 1
ATOM 701 C CA . TRP A 1 94 ? 8.942 -2.694 -27.503 1.00 93.38 94 TRP A CA 1
ATOM 702 C C . TRP A 1 94 ? 10.466 -2.843 -27.532 1.00 93.38 94 TRP A C 1
ATOM 704 O O . TRP A 1 94 ? 11.156 -1.969 -28.050 1.00 93.38 94 TRP A O 1
ATOM 714 N N . CYS A 1 95 ? 11.014 -3.961 -27.044 1.00 93.69 95 CYS A N 1
ATOM 715 C CA . CYS A 1 95 ? 12.451 -4.216 -27.110 1.00 93.69 95 CYS A CA 1
ATOM 716 C C . CYS A 1 95 ? 12.953 -4.453 -28.543 1.00 93.69 95 CYS A C 1
ATOM 718 O O . CYS A 1 95 ? 14.153 -4.322 -28.776 1.00 93.69 95 CYS A O 1
ATOM 720 N N . ALA A 1 96 ? 12.067 -4.755 -29.502 1.00 93.38 96 ALA A N 1
ATOM 721 C CA . ALA A 1 96 ? 12.421 -4.850 -30.920 1.00 93.38 96 ALA A CA 1
ATOM 722 C C . ALA A 1 96 ? 12.783 -3.482 -31.533 1.00 93.38 96 ALA A C 1
ATOM 724 O O . ALA A 1 96 ? 13.585 -3.415 -32.462 1.00 93.38 96 ALA A O 1
ATOM 725 N N . GLU A 1 97 ? 12.245 -2.392 -30.977 1.00 92.44 97 GLU A N 1
ATOM 726 C CA . GLU A 1 97 ? 12.526 -1.017 -31.416 1.00 92.44 97 GLU A CA 1
ATOM 727 C C . GLU A 1 97 ? 13.822 -0.451 -30.808 1.00 92.44 97 GLU A C 1
ATOM 729 O O . GLU A 1 97 ? 14.339 0.579 -31.250 1.00 92.44 97 GLU A O 1
ATOM 734 N N . VAL A 1 98 ? 14.380 -1.123 -29.796 1.00 90.81 98 VAL A N 1
ATOM 735 C CA . VAL A 1 98 ? 15.611 -0.706 -29.119 1.00 90.81 98 VAL A CA 1
ATOM 736 C C . VAL A 1 98 ? 16.810 -1.106 -29.968 1.00 90.81 98 VAL A C 1
ATOM 738 O O . VAL A 1 98 ? 17.095 -2.282 -30.155 1.00 90.81 98 VAL A O 1
ATOM 741 N N . LYS A 1 99 ? 17.571 -0.126 -30.448 1.00 90.06 99 LYS A N 1
ATOM 742 C CA . LYS A 1 99 ? 18.821 -0.358 -31.184 1.00 90.06 99 LYS A CA 1
ATOM 743 C C . LYS A 1 99 ? 20.022 0.002 -30.329 1.00 90.06 99 LYS A C 1
ATOM 745 O O . LYS A 1 99 ? 20.094 1.113 -29.801 1.00 90.06 99 LYS A O 1
ATOM 750 N N . GLU A 1 100 ? 20.964 -0.931 -30.250 1.00 85.38 100 GLU A N 1
ATOM 751 C CA . GLU A 1 100 ? 22.260 -0.720 -29.618 1.00 85.38 100 GLU A CA 1
ATOM 752 C C . GLU A 1 100 ? 23.162 0.098 -30.545 1.00 85.38 100 GLU A C 1
ATOM 754 O O . GLU A 1 100 ? 23.270 -0.183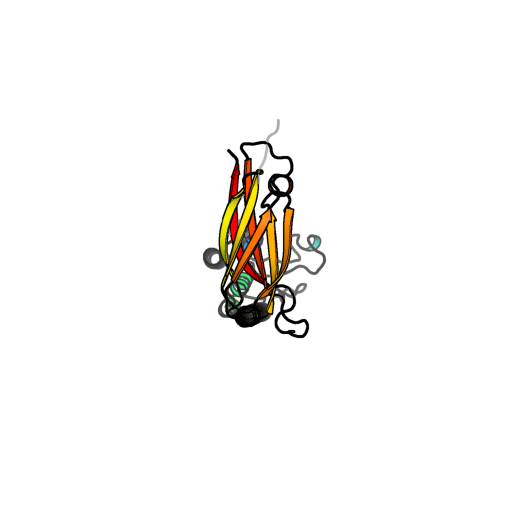 -31.742 1.00 85.38 100 GLU A O 1
ATOM 759 N N . ARG A 1 101 ? 23.845 1.096 -29.984 1.00 79.25 101 ARG A N 1
ATOM 760 C CA . ARG A 1 101 ? 24.885 1.841 -30.690 1.00 79.25 101 ARG A CA 1
ATOM 761 C C . ARG A 1 101 ? 26.249 1.432 -30.159 1.00 79.25 101 ARG A C 1
ATOM 763 O O . ARG A 1 101 ? 26.559 1.673 -28.999 1.00 79.25 101 ARG A O 1
ATOM 770 N N . LYS A 1 102 ? 27.080 0.864 -31.025 1.00 74.94 102 LYS A N 1
ATOM 771 C CA . LYS A 1 102 ? 28.455 0.488 -30.683 1.00 74.94 102 LYS A CA 1
ATOM 772 C C . LYS A 1 102 ? 29.408 1.597 -31.107 1.00 74.94 102 LYS A C 1
ATOM 774 O O . LYS A 1 102 ? 29.323 2.074 -32.238 1.00 74.94 102 LYS A O 1
ATOM 779 N N . THR A 1 103 ? 30.303 2.011 -30.218 1.00 67.69 103 THR A N 1
ATOM 780 C CA . THR A 1 103 ? 31.416 2.907 -30.556 1.00 67.69 103 THR A CA 1
ATOM 781 C C . THR A 1 103 ? 32.733 2.276 -30.130 1.00 67.69 103 THR A C 1
ATOM 783 O O . THR A 1 103 ? 32.763 1.357 -29.319 1.00 67.69 103 THR A O 1
ATOM 786 N N . LEU A 1 104 ? 33.843 2.755 -30.698 1.00 61.09 104 LEU A N 1
ATOM 787 C CA . LEU A 1 104 ? 35.183 2.236 -30.391 1.00 61.09 104 LEU A CA 1
ATOM 788 C C . LEU A 1 104 ? 35.582 2.417 -28.914 1.00 61.09 104 LEU A C 1
ATOM 790 O O . LEU A 1 104 ? 36.466 1.716 -28.437 1.00 61.09 104 LEU A O 1
ATOM 794 N N . PHE A 1 105 ? 34.929 3.337 -28.199 1.00 61.09 105 PHE A N 1
ATOM 795 C CA . PHE A 1 105 ? 35.269 3.732 -26.828 1.00 61.09 105 PHE A CA 1
ATOM 796 C C . PHE A 1 105 ? 34.090 3.609 -25.847 1.00 61.09 105 PHE A C 1
ATOM 798 O O . PHE A 1 105 ? 34.174 4.096 -24.723 1.00 61.09 105 PHE A O 1
ATOM 805 N N . GLY A 1 106 ? 32.984 2.985 -26.262 1.00 62.16 106 GLY A N 1
ATOM 806 C CA . GLY A 1 106 ? 31.801 2.797 -25.431 1.00 62.16 106 GLY A CA 1
ATOM 807 C C . GLY A 1 106 ? 30.944 1.639 -25.927 1.00 62.16 106 GLY A C 1
ATOM 808 O O . GLY A 1 106 ? 30.609 1.547 -27.112 1.00 62.16 106 GLY A O 1
ATOM 809 N N . ASP A 1 107 ? 30.563 0.755 -25.012 1.00 63.91 107 ASP A N 1
ATOM 810 C CA . ASP A 1 107 ? 29.608 -0.302 -25.281 1.00 63.91 107 ASP A CA 1
ATOM 811 C C . ASP A 1 107 ? 28.199 0.247 -25.017 1.00 63.91 107 ASP A C 1
ATOM 813 O O . ASP A 1 107 ? 27.804 0.538 -23.892 1.00 63.91 107 ASP A O 1
ATOM 817 N N . GLY A 1 108 ? 27.382 0.425 -26.055 1.00 62.09 108 GLY A N 1
ATOM 818 C CA . GLY A 1 108 ? 25.976 0.835 -25.904 1.00 62.09 108 GLY A CA 1
ATOM 819 C C . GLY A 1 108 ? 25.093 -0.204 -25.197 1.00 62.09 108 GLY A C 1
ATOM 820 O O . GLY A 1 108 ? 23.870 -0.158 -25.310 1.00 62.09 108 GLY A O 1
ATOM 821 N N . SER A 1 109 ? 25.692 -1.146 -24.468 1.00 66.44 109 SER A N 1
ATOM 822 C CA . SER A 1 109 ? 25.092 -2.333 -23.866 1.00 66.44 109 SER A CA 1
ATOM 823 C C . SER A 1 109 ? 23.969 -1.999 -22.880 1.00 66.44 109 SER A C 1
ATOM 825 O O . SER A 1 109 ? 22.993 -2.749 -22.776 1.00 66.44 109 SER A O 1
ATOM 827 N N . ALA A 1 110 ? 24.051 -0.839 -22.218 1.00 74.69 110 ALA A N 1
ATOM 828 C CA . ALA A 1 110 ? 23.025 -0.329 -21.310 1.00 74.69 110 ALA A CA 1
ATOM 829 C C . ALA A 1 110 ? 21.689 0.006 -22.008 1.00 74.69 110 ALA A C 1
ATOM 831 O O . ALA A 1 110 ? 20.647 -0.003 -21.344 1.00 74.69 110 ALA A O 1
ATOM 832 N N . VAL A 1 111 ? 21.716 0.290 -23.318 1.00 84.38 111 VAL A N 1
ATOM 833 C CA . VAL A 1 111 ? 20.533 0.536 -24.156 1.00 84.38 111 VAL A CA 1
ATOM 834 C C . VAL A 1 111 ? 20.564 -0.403 -25.363 1.00 84.38 111 VAL A C 1
ATOM 836 O O . VAL A 1 111 ? 20.961 -0.037 -26.469 1.00 84.38 111 VAL A O 1
ATOM 839 N N . SER A 1 112 ? 20.179 -1.655 -25.123 1.00 88.50 112 SER A N 1
ATOM 840 C CA . SER A 1 112 ? 20.224 -2.749 -26.099 1.00 88.50 112 SER A CA 1
ATOM 841 C C . SER A 1 112 ? 18.970 -3.631 -26.000 1.00 88.50 112 SER A C 1
ATOM 843 O O . SER A 1 112 ? 18.363 -3.695 -24.924 1.00 88.50 112 SER A O 1
ATOM 845 N N . PRO A 1 113 ? 18.591 -4.369 -27.066 1.00 91.31 113 PRO A N 1
ATOM 846 C CA . PRO A 1 113 ? 17.471 -5.315 -27.012 1.00 91.31 113 PRO A CA 1
ATOM 847 C C . PRO A 1 113 ? 17.589 -6.316 -25.858 1.00 91.31 113 PRO A C 1
ATOM 849 O O . PRO A 1 113 ? 16.624 -6.572 -25.141 1.00 91.31 113 PRO A O 1
ATOM 852 N N . ALA A 1 114 ? 18.795 -6.852 -25.640 1.00 90.94 114 ALA A N 1
ATOM 853 C CA . ALA A 1 114 ? 19.053 -7.829 -24.588 1.00 90.94 114 ALA A CA 1
ATOM 854 C C . ALA A 1 114 ? 18.883 -7.220 -23.189 1.00 90.94 114 ALA A C 1
ATOM 856 O O . ALA A 1 114 ? 18.298 -7.847 -22.306 1.00 90.94 114 ALA A O 1
ATOM 857 N N . GLN A 1 115 ? 19.360 -5.988 -22.980 1.00 90.56 115 GLN A N 1
ATOM 858 C CA . GLN A 1 115 ? 19.167 -5.283 -21.715 1.00 90.56 115 GLN A CA 1
ATOM 859 C C . GLN A 1 115 ? 17.696 -4.926 -21.480 1.00 90.56 115 GLN A C 1
ATOM 861 O O . GLN A 1 115 ? 17.205 -5.113 -20.367 1.00 90.56 115 GLN A O 1
ATOM 866 N N . CYS A 1 116 ? 16.984 -4.485 -22.518 1.00 92.88 116 CYS A N 1
ATOM 867 C CA . CYS A 1 116 ? 15.546 -4.234 -22.461 1.00 92.88 116 CYS A CA 1
ATOM 868 C C . CYS A 1 116 ? 14.776 -5.496 -22.048 1.00 92.88 116 CYS A C 1
ATOM 870 O O . CYS A 1 116 ? 14.017 -5.463 -21.080 1.00 92.88 116 CYS A O 1
ATOM 872 N N . ALA A 1 117 ? 15.041 -6.636 -22.695 1.00 94.44 117 ALA A N 1
ATOM 873 C CA . ALA A 1 117 ? 14.394 -7.904 -22.366 1.00 94.44 117 ALA A CA 1
ATOM 874 C C . ALA A 1 117 ? 14.655 -8.330 -20.909 1.00 94.44 117 ALA A C 1
ATOM 876 O O . ALA A 1 117 ? 13.732 -8.757 -20.215 1.00 94.44 117 ALA A O 1
ATOM 877 N N . ARG A 1 118 ? 15.887 -8.149 -20.406 1.00 93.94 118 ARG A N 1
ATOM 878 C CA . ARG A 1 118 ? 16.221 -8.402 -18.992 1.00 93.94 118 ARG A CA 1
ATOM 879 C C . ARG A 1 118 ? 15.432 -7.506 -18.037 1.00 93.94 118 ARG A C 1
ATOM 881 O O . ARG A 1 118 ? 14.935 -7.997 -17.027 1.00 93.94 118 ARG A O 1
ATOM 888 N N . GLN A 1 119 ? 15.307 -6.215 -18.347 1.00 93.69 119 GLN A N 1
ATOM 889 C CA . GLN A 1 119 ? 14.551 -5.264 -17.525 1.00 93.69 119 GLN A CA 1
ATOM 890 C C . GLN A 1 119 ? 13.055 -5.587 -17.506 1.00 93.69 119 GLN A C 1
ATOM 892 O O . GLN A 1 119 ? 12.448 -5.580 -16.439 1.00 93.69 119 GLN A O 1
ATOM 897 N N . VAL A 1 120 ? 12.471 -5.925 -18.659 1.00 95.75 120 VAL A N 1
ATOM 898 C CA . VAL A 1 120 ? 11.068 -6.353 -18.747 1.00 95.75 120 VAL A CA 1
ATOM 899 C C . VAL A 1 120 ? 10.833 -7.623 -17.932 1.00 95.75 120 VAL A C 1
ATOM 901 O O . VAL A 1 120 ? 9.903 -7.665 -17.129 1.00 95.75 120 VAL A O 1
ATOM 904 N N . ALA A 1 121 ? 11.700 -8.630 -18.075 1.00 95.50 121 ALA A N 1
ATOM 905 C CA . ALA A 1 121 ? 11.603 -9.865 -17.303 1.00 95.50 121 ALA A CA 1
ATOM 906 C C . ALA A 1 121 ? 11.707 -9.610 -15.789 1.00 95.50 121 ALA A C 1
ATOM 908 O O . ALA A 1 121 ? 10.994 -10.244 -15.015 1.00 95.50 121 ALA A O 1
ATOM 909 N N . GLN A 1 122 ? 12.553 -8.665 -15.359 1.00 94.62 122 GLN A N 1
ATOM 910 C CA . GLN A 1 122 ? 12.631 -8.270 -13.952 1.00 94.62 122 GLN A CA 1
ATOM 911 C C . GLN A 1 122 ? 11.319 -7.645 -13.467 1.00 94.62 122 GLN A C 1
ATOM 913 O O . GLN A 1 122 ? 10.771 -8.109 -12.478 1.00 94.62 122 GLN A O 1
ATOM 918 N N . VAL A 1 123 ? 10.767 -6.669 -14.197 1.00 94.38 123 VAL A N 1
ATOM 919 C CA . VAL A 1 123 ? 9.491 -6.028 -13.829 1.00 94.38 123 VAL A CA 1
ATOM 920 C C . VAL A 1 123 ? 8.355 -7.046 -13.739 1.00 94.38 123 VAL A C 1
ATOM 922 O O . VAL A 1 123 ? 7.514 -6.959 -12.848 1.00 94.38 123 VAL A O 1
ATOM 925 N N . GLN A 1 124 ? 8.310 -8.018 -14.650 1.00 94.19 124 GLN A N 1
ATOM 926 C CA . GLN A 1 124 ? 7.308 -9.082 -14.608 1.00 94.19 124 GLN A CA 1
ATOM 927 C C . GLN A 1 124 ? 7.474 -9.982 -13.377 1.00 94.19 124 GLN A C 1
ATOM 929 O O . GLN A 1 124 ? 6.474 -10.300 -12.736 1.00 94.19 124 GLN A O 1
ATOM 934 N N . ARG A 1 125 ? 8.712 -10.347 -13.012 1.00 95.19 125 ARG A N 1
ATOM 935 C CA . ARG A 1 125 ? 8.994 -11.090 -11.773 1.00 95.19 125 ARG A CA 1
ATOM 936 C C . ARG A 1 125 ? 8.573 -10.303 -10.537 1.00 95.19 125 ARG A C 1
ATOM 938 O O . ARG A 1 125 ? 7.835 -10.843 -9.723 1.00 95.19 125 ARG A O 1
ATOM 945 N N . ASP A 1 126 ? 8.953 -9.031 -10.452 1.00 94.38 126 ASP A N 1
ATOM 946 C CA . ASP A 1 126 ? 8.606 -8.164 -9.322 1.00 94.38 126 ASP A CA 1
ATOM 947 C C . ASP A 1 126 ? 7.080 -8.028 -9.182 1.00 94.38 126 ASP A C 1
ATOM 949 O O . ASP A 1 126 ? 6.535 -8.126 -8.085 1.00 94.38 126 ASP A O 1
ATOM 953 N N . ARG A 1 127 ? 6.358 -7.862 -10.301 1.00 93.25 127 ARG A N 1
ATOM 954 C CA . ARG A 1 127 ? 4.886 -7.825 -10.312 1.00 93.25 127 ARG A CA 1
ATOM 955 C C . ARG A 1 127 ? 4.274 -9.143 -9.851 1.00 93.25 127 ARG A C 1
ATOM 957 O O . ARG A 1 127 ? 3.333 -9.120 -9.062 1.00 93.25 127 ARG A O 1
ATOM 964 N N . ALA A 1 128 ? 4.783 -10.275 -10.333 1.00 93.62 128 ALA A N 1
ATOM 965 C CA . ALA A 1 128 ? 4.295 -11.590 -9.930 1.00 93.62 128 ALA A CA 1
ATOM 966 C C . ALA A 1 128 ? 4.537 -11.839 -8.434 1.00 93.62 128 ALA A C 1
ATOM 968 O O . ALA A 1 128 ? 3.651 -12.332 -7.739 1.00 93.62 128 ALA A O 1
ATOM 969 N N . GLU A 1 129 ? 5.701 -11.445 -7.917 1.00 93.12 129 GLU A N 1
ATOM 970 C CA . GLU A 1 129 ? 6.031 -11.547 -6.498 1.00 93.12 129 GLU A CA 1
ATOM 971 C C . GLU A 1 129 ? 5.121 -10.662 -5.638 1.00 93.12 129 GLU A C 1
ATOM 973 O O . GLU A 1 129 ? 4.563 -11.141 -4.649 1.00 93.12 129 GLU A O 1
ATOM 978 N N . GLN A 1 130 ? 4.893 -9.411 -6.048 1.00 91.75 130 GLN A N 1
ATOM 979 C CA . GLN A 1 130 ? 3.965 -8.495 -5.377 1.00 91.75 130 GLN A CA 1
ATOM 980 C C . GLN A 1 130 ? 2.533 -9.035 -5.367 1.00 91.75 130 GLN A C 1
ATOM 982 O O . GLN A 1 130 ? 1.872 -8.997 -4.332 1.00 91.75 130 GLN A O 1
ATOM 987 N N . GLN A 1 131 ? 2.051 -9.572 -6.491 1.00 93.50 131 GLN A N 1
ATOM 988 C CA . GLN A 1 131 ? 0.723 -10.184 -6.574 1.00 93.50 131 GLN A CA 1
ATOM 989 C C . GLN A 1 131 ? 0.618 -11.428 -5.691 1.00 93.50 131 GLN A C 1
ATOM 991 O O . GLN A 1 131 ? -0.362 -11.583 -4.965 1.00 93.50 131 GLN A O 1
ATOM 996 N N . ALA A 1 132 ? 1.633 -12.294 -5.702 1.00 91.81 132 ALA A N 1
ATOM 997 C CA . ALA A 1 132 ? 1.668 -13.478 -4.853 1.00 91.81 132 ALA A CA 1
ATOM 998 C C . ALA A 1 132 ? 1.708 -13.102 -3.363 1.00 91.81 132 ALA A C 1
ATOM 1000 O O . ALA A 1 132 ? 1.028 -13.729 -2.552 1.00 91.81 132 ALA A O 1
ATOM 1001 N N . TRP A 1 133 ? 2.467 -12.066 -2.996 1.00 89.06 133 TRP A N 1
ATOM 1002 C CA . TRP A 1 133 ? 2.487 -11.533 -1.636 1.00 89.06 133 TRP A CA 1
ATOM 1003 C C . TRP A 1 133 ? 1.128 -10.950 -1.239 1.00 89.06 133 TRP A C 1
ATOM 1005 O O . TRP A 1 133 ? 0.602 -11.313 -0.190 1.00 89.06 133 TRP A O 1
ATOM 1015 N N . ALA A 1 134 ? 0.515 -10.132 -2.098 1.00 89.56 134 ALA A N 1
ATOM 1016 C CA . ALA A 1 134 ? -0.807 -9.560 -1.857 1.00 89.56 134 ALA A CA 1
ATOM 1017 C C . ALA A 1 134 ? -1.884 -10.647 -1.712 1.00 89.56 134 ALA A C 1
ATOM 1019 O O . ALA A 1 134 ? -2.745 -10.542 -0.842 1.00 89.56 134 ALA A O 1
ATOM 1020 N N . ALA A 1 135 ? -1.810 -11.720 -2.505 1.00 91.19 135 ALA A N 1
ATOM 1021 C CA . ALA A 1 135 ? -2.707 -12.865 -2.393 1.00 91.19 135 ALA A CA 1
ATOM 1022 C C . ALA A 1 135 ? -2.516 -13.622 -1.068 1.00 91.19 135 ALA A C 1
ATOM 1024 O O . ALA A 1 135 ? -3.501 -13.926 -0.398 1.00 91.19 135 ALA A O 1
ATOM 1025 N N . ARG A 1 136 ? -1.266 -13.878 -0.647 1.00 89.06 136 ARG A N 1
ATOM 1026 C CA . ARG A 1 136 ? -0.972 -14.481 0.668 1.00 89.06 136 ARG A CA 1
ATOM 1027 C C . ARG A 1 136 ? -1.468 -13.603 1.816 1.00 89.06 136 ARG A C 1
ATOM 1029 O O . ARG A 1 136 ? -2.069 -14.120 2.749 1.00 89.06 136 ARG A O 1
ATOM 1036 N N . HIS A 1 137 ? -1.265 -12.291 1.723 1.00 87.38 137 HIS A N 1
ATOM 1037 C CA . HIS A 1 137 ? -1.759 -11.315 2.693 1.00 87.38 137 HIS A CA 1
ATOM 1038 C C . HIS A 1 137 ? -3.291 -11.301 2.762 1.00 87.38 137 HIS A C 1
ATOM 1040 O O . HIS A 1 137 ? -3.860 -11.390 3.846 1.00 87.38 137 HIS A O 1
ATOM 1046 N N . ALA A 1 138 ? -3.978 -11.255 1.619 1.00 88.31 138 ALA A N 1
ATOM 1047 C CA . ALA A 1 138 ? -5.437 -11.310 1.571 1.00 88.31 138 ALA A CA 1
ATOM 1048 C C . ALA A 1 138 ? -5.991 -12.627 2.141 1.00 88.31 138 ALA A C 1
ATOM 1050 O O . ALA A 1 138 ? -6.966 -12.602 2.887 1.00 88.31 138 ALA A O 1
ATOM 1051 N N . ALA A 1 139 ? -5.351 -13.760 1.838 1.00 88.00 139 ALA A N 1
ATOM 1052 C CA . ALA A 1 139 ? -5.727 -15.062 2.383 1.00 88.00 139 ALA A CA 1
ATOM 1053 C C . ALA A 1 139 ? -5.506 -15.139 3.903 1.00 88.00 139 ALA A C 1
ATOM 1055 O O . ALA A 1 139 ? -6.370 -15.634 4.621 1.00 88.00 139 ALA A O 1
ATOM 1056 N N . ALA A 1 140 ? -4.390 -14.601 4.408 1.00 86.56 140 ALA A N 1
ATOM 1057 C CA . ALA A 1 140 ? -4.086 -14.576 5.840 1.00 86.56 140 ALA A CA 1
ATOM 1058 C C . ALA A 1 140 ? -5.091 -13.746 6.657 1.00 86.56 140 ALA A C 1
ATOM 1060 O O . ALA A 1 140 ? -5.288 -14.017 7.838 1.00 86.56 140 ALA A O 1
ATOM 1061 N N . LEU A 1 141 ? -5.731 -12.753 6.034 1.00 90.06 141 LEU A N 1
ATOM 1062 C CA . LEU A 1 141 ? -6.740 -11.895 6.663 1.00 90.06 141 LEU A CA 1
ATOM 1063 C C . LEU A 1 141 ? -8.169 -12.250 6.262 1.00 90.06 141 LEU A C 1
ATOM 1065 O O . LEU A 1 141 ? -9.103 -11.508 6.574 1.00 90.06 141 LEU A O 1
ATOM 1069 N N . GLN A 1 142 ? -8.371 -13.359 5.553 1.00 92.00 142 GLN A N 1
ATOM 1070 C CA . GLN A 1 142 ? -9.697 -13.735 5.101 1.00 92.00 142 GLN A CA 1
ATOM 1071 C C . GLN A 1 142 ? -10.601 -14.008 6.308 1.00 92.00 142 GLN A C 1
ATOM 1073 O O . GLN A 1 142 ? -10.376 -14.929 7.089 1.00 92.00 142 GLN A O 1
ATOM 1078 N N . GLY A 1 143 ? -11.642 -13.189 6.459 1.00 92.25 143 GLY A N 1
ATOM 1079 C CA . GLY A 1 143 ? -12.547 -13.261 7.604 1.00 92.25 143 GLY A CA 1
ATOM 1080 C C . GLY A 1 143 ? -11.992 -12.650 8.892 1.00 92.25 143 GLY A C 1
ATOM 1081 O O . GLY A 1 143 ? -12.623 -12.830 9.931 1.00 92.25 143 GLY A O 1
ATOM 1082 N N . ALA A 1 144 ? -10.865 -11.931 8.854 1.00 94.69 144 ALA A N 1
ATOM 1083 C CA . ALA A 1 144 ? -10.380 -11.146 9.987 1.00 94.69 144 ALA A CA 1
ATOM 1084 C C . ALA A 1 144 ? -11.485 -10.257 10.571 1.00 94.69 144 ALA A C 1
ATOM 1086 O O . ALA A 1 144 ? -12.295 -9.697 9.827 1.00 94.69 144 ALA A O 1
ATOM 1087 N N . PHE A 1 145 ? -11.522 -10.138 11.901 1.00 96.88 145 PHE A N 1
ATOM 1088 C CA . PHE A 1 145 ? -12.404 -9.176 12.554 1.00 96.88 145 PHE A CA 1
ATOM 1089 C C . PHE A 1 145 ? -12.077 -7.770 12.070 1.00 96.88 145 PHE A C 1
ATOM 1091 O O . PHE A 1 145 ? -10.914 -7.423 11.892 1.00 96.88 145 PHE A O 1
ATOM 1098 N N . THR A 1 146 ? -13.110 -6.964 11.855 1.00 96.88 146 THR A N 1
ATOM 1099 C CA . THR A 1 146 ? -12.998 -5.563 11.447 1.00 96.88 146 THR A CA 1
ATOM 1100 C C . THR A 1 146 ? -13.825 -4.683 12.373 1.00 96.88 146 THR A C 1
ATOM 1102 O O . THR A 1 146 ? -14.706 -5.161 13.087 1.00 96.88 146 THR A O 1
ATOM 1105 N N . VAL A 1 147 ? -13.566 -3.375 12.352 1.00 96.44 147 VAL A N 1
ATOM 1106 C CA . VAL A 1 147 ? -14.408 -2.394 13.046 1.00 96.44 147 VAL A CA 1
ATOM 1107 C C . VAL A 1 147 ? -15.651 -2.104 12.195 1.00 96.44 147 VAL A C 1
ATOM 1109 O O . VAL A 1 147 ? -15.612 -1.272 11.279 1.00 96.44 147 VAL A O 1
ATOM 1112 N N . SER A 1 148 ? -16.764 -2.785 12.476 1.00 95.12 148 SER A N 1
ATOM 1113 C CA . SE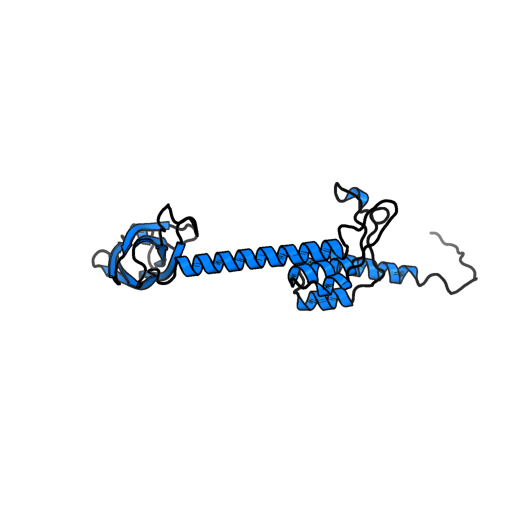R A 1 148 ? -18.007 -2.626 11.708 1.00 95.12 148 SER A CA 1
ATOM 1114 C C . SER A 1 148 ? -18.729 -1.325 12.055 1.00 95.12 148 SER A C 1
ATOM 1116 O O . SER A 1 148 ? -19.223 -0.638 11.158 1.00 95.12 148 SER A O 1
ATOM 1118 N N . GLY A 1 149 ? -18.694 -0.922 13.328 1.00 94.69 149 GLY A N 1
ATOM 1119 C CA . GLY A 1 149 ? -19.359 0.282 13.815 1.00 94.69 149 GLY A CA 1
ATOM 1120 C C . GLY A 1 149 ? -18.635 0.944 14.979 1.00 94.69 149 GLY A C 1
ATOM 1121 O O . GLY A 1 149 ? -18.074 0.276 15.844 1.00 94.69 149 GLY A O 1
ATOM 1122 N N . VAL A 1 150 ? -18.691 2.276 15.015 1.00 96.12 150 VAL A N 1
ATOM 1123 C CA . VAL A 1 150 ? -18.211 3.083 16.140 1.00 96.12 150 VAL A CA 1
ATOM 1124 C C . VAL A 1 150 ? -19.275 4.105 16.503 1.00 96.12 150 VAL A C 1
ATOM 1126 O O . VAL A 1 150 ? -19.797 4.797 15.629 1.00 96.12 150 VAL A O 1
ATOM 1129 N N . LYS A 1 151 ? -19.596 4.208 17.791 1.00 94.25 151 LYS A N 1
ATOM 1130 C CA . LYS A 1 151 ? -20.459 5.257 18.338 1.00 94.25 151 LYS A CA 1
ATOM 1131 C C . LYS A 1 151 ? -19.757 5.912 19.513 1.00 94.25 151 LYS A C 1
ATOM 1133 O O . LYS A 1 151 ? -19.082 5.236 20.280 1.00 94.25 151 LYS A O 1
ATOM 1138 N N . ALA A 1 152 ? -19.938 7.216 19.654 1.00 92.50 152 ALA A N 1
ATOM 1139 C CA . ALA A 1 152 ? -19.467 7.954 20.810 1.00 92.50 152 ALA A CA 1
ATOM 1140 C C . ALA A 1 152 ? -20.617 8.773 21.389 1.00 92.50 152 ALA A C 1
ATOM 1142 O O . ALA A 1 152 ? -21.358 9.412 20.642 1.00 92.50 152 ALA A O 1
ATOM 1143 N N . SER A 1 153 ? -20.767 8.741 22.707 1.00 90.56 153 SER A N 1
ATOM 1144 C CA . SER A 1 153 ? -21.771 9.525 23.428 1.00 90.56 153 SER A CA 1
ATOM 1145 C C . SER A 1 153 ? -21.132 10.221 24.618 1.00 90.56 153 SER A C 1
ATOM 1147 O O . SER A 1 153 ? -20.431 9.571 25.399 1.00 90.56 153 SER A O 1
ATOM 1149 N N . GLU A 1 154 ? -21.393 11.515 24.766 1.00 87.69 154 GLU A N 1
ATOM 1150 C CA . GLU A 1 154 ? -20.964 12.279 25.934 1.00 87.69 154 GLU A CA 1
ATOM 1151 C C . GLU A 1 154 ? -21.708 11.797 27.191 1.00 87.69 154 GLU A C 1
ATOM 1153 O O . GLU A 1 154 ? -22.905 11.506 27.166 1.00 87.69 154 GLU A O 1
ATOM 1158 N N . GLN A 1 155 ? -20.974 11.672 28.290 1.00 86.81 155 GLN A N 1
ATOM 1159 C CA . GLN A 1 155 ? -21.447 11.265 29.608 1.00 86.81 155 GLN A CA 1
ATOM 1160 C C . GLN A 1 155 ? -21.596 12.496 30.514 1.00 86.81 155 GLN A C 1
ATOM 1162 O O . GLN A 1 155 ? -20.999 13.542 30.270 1.00 86.81 155 GLN A O 1
ATOM 1167 N N . ALA A 1 156 ? -22.324 12.359 31.628 1.00 75.56 156 ALA A N 1
ATOM 1168 C CA . ALA A 1 156 ? -22.674 13.466 32.533 1.00 75.56 156 ALA A CA 1
ATOM 1169 C C . ALA A 1 156 ? -21.483 14.281 33.096 1.00 75.56 156 ALA A C 1
ATOM 1171 O O . ALA A 1 156 ? -21.678 15.381 33.604 1.00 75.56 156 ALA A O 1
ATOM 1172 N N . ARG A 1 157 ? -20.251 13.758 33.023 1.00 73.88 157 ARG A N 1
ATOM 1173 C CA . ARG A 1 157 ? -19.013 14.422 33.479 1.00 73.88 157 ARG A CA 1
ATOM 1174 C C . ARG A 1 157 ? -18.140 14.962 32.333 1.00 73.88 157 ARG A C 1
ATOM 1176 O O . ARG A 1 157 ? -16.992 15.328 32.565 1.00 73.88 157 ARG A O 1
ATOM 1183 N N . GLY A 1 158 ? -18.659 15.000 31.104 1.00 76.62 158 GLY A N 1
ATOM 1184 C CA . GLY A 1 158 ? -17.921 15.413 29.902 1.00 76.62 158 GLY A CA 1
ATOM 1185 C C . GLY A 1 158 ? -16.939 14.360 29.373 1.00 76.62 158 GLY A C 1
ATOM 1186 O O . GLY A 1 158 ? -16.134 14.652 28.490 1.00 76.62 158 GLY A O 1
ATOM 1187 N N . GLU A 1 159 ? -16.968 13.147 29.928 1.00 87.25 159 GLU A N 1
ATOM 1188 C CA . GLU A 1 159 ? -16.281 11.973 29.383 1.00 87.25 159 GLU A CA 1
ATOM 1189 C C . GLU A 1 159 ? -17.039 11.441 28.167 1.00 87.25 159 GLU A C 1
ATOM 1191 O O . GLU A 1 159 ? -18.239 11.663 28.028 1.00 87.25 159 GLU A O 1
ATOM 1196 N N . TRP A 1 160 ? -16.359 10.701 27.299 1.00 89.50 160 TRP A N 1
ATOM 1197 C CA . TRP A 1 160 ? -16.988 10.082 26.138 1.00 89.50 160 TRP A CA 1
ATOM 1198 C C . TRP A 1 160 ? -17.018 8.572 26.304 1.00 89.50 160 TRP A C 1
ATOM 1200 O O . TRP A 1 160 ? -15.979 7.948 26.492 1.00 89.50 160 TRP A O 1
ATOM 1210 N N . LEU A 1 161 ? -18.199 7.974 26.186 1.00 93.44 161 LEU A N 1
ATOM 1211 C CA . LEU A 1 161 ? -18.326 6.530 26.049 1.00 93.44 161 LEU A CA 1
ATOM 1212 C C . LEU A 1 161 ? -18.160 6.170 24.574 1.00 93.44 161 LEU A C 1
ATOM 1214 O O . LEU A 1 161 ? -19.007 6.521 23.751 1.00 93.44 161 LEU A O 1
ATOM 1218 N N . LEU A 1 162 ? -17.066 5.487 24.252 1.00 95.19 162 LEU A N 1
ATOM 1219 C CA . LEU A 1 162 ? -16.781 4.936 22.938 1.00 95.19 162 LEU A CA 1
ATOM 1220 C C . LEU A 1 162 ? -17.258 3.485 22.884 1.00 95.19 162 LEU A C 1
ATOM 1222 O O . LEU A 1 162 ? -16.767 2.632 23.616 1.00 95.19 162 LEU A O 1
ATOM 1226 N N . LEU A 1 163 ? -18.182 3.207 21.976 1.00 96.94 163 LEU A N 1
ATOM 1227 C CA . LEU A 1 163 ? -18.721 1.887 21.693 1.00 96.94 163 LEU A CA 1
ATOM 1228 C C . LEU A 1 163 ? -18.181 1.418 20.341 1.00 96.94 163 LEU A C 1
ATOM 1230 O O . LEU A 1 163 ? -18.491 2.027 19.314 1.00 96.94 163 LEU A O 1
ATOM 1234 N N . VAL A 1 164 ? -17.397 0.341 20.328 1.00 97.44 164 VAL A N 1
ATOM 1235 C CA . VAL A 1 164 ? -16.837 -0.245 19.099 1.00 97.44 164 VAL A CA 1
ATOM 1236 C C . VAL A 1 164 ? -17.442 -1.623 18.890 1.00 97.44 164 VAL A C 1
ATOM 1238 O O . VAL A 1 164 ? -17.471 -2.445 19.805 1.00 97.44 164 VAL A O 1
ATOM 1241 N N . THR A 1 165 ? -17.953 -1.854 17.686 1.00 97.69 165 THR A N 1
ATOM 1242 C CA . THR A 1 165 ? -18.537 -3.129 17.259 1.00 97.69 165 THR A CA 1
ATOM 1243 C C . THR A 1 165 ? -17.563 -3.812 16.314 1.00 97.69 165 THR A C 1
ATOM 1245 O O . THR A 1 165 ? -17.049 -3.179 15.386 1.00 97.69 165 THR A O 1
ATOM 1248 N N . PHE A 1 166 ? -17.297 -5.084 16.585 1.00 97.62 166 PHE A N 1
ATOM 1249 C CA . PHE A 1 166 ? -16.385 -5.925 15.832 1.00 97.62 166 PHE A CA 1
ATOM 1250 C C . PHE A 1 166 ? -17.158 -7.048 15.162 1.00 97.62 166 PHE A C 1
ATOM 1252 O O . PHE A 1 166 ? -17.921 -7.746 15.828 1.00 97.62 166 PHE A O 1
ATOM 1259 N N . GLU A 1 167 ? -16.914 -7.237 13.870 1.00 97.31 167 GLU A N 1
ATOM 1260 C CA . GLU A 1 167 ? -17.518 -8.315 13.086 1.00 97.31 167 GLU A CA 1
ATOM 1261 C C . GLU A 1 167 ? -16.447 -9.064 12.302 1.00 97.31 167 GLU A C 1
ATOM 1263 O O . GLU A 1 167 ? -15.556 -8.440 11.713 1.00 97.31 167 GLU A O 1
ATOM 1268 N N . GLY A 1 168 ? -16.526 -10.393 12.305 1.00 95.88 168 GLY A N 1
ATOM 1269 C CA . GLY A 1 168 ? -15.529 -11.259 11.687 1.00 95.88 168 GLY A CA 1
ATOM 1270 C C . GLY A 1 168 ? -15.725 -12.736 11.996 1.00 95.88 168 GLY A C 1
ATOM 1271 O O . GLY A 1 168 ? -16.662 -13.154 12.665 1.00 95.88 168 GLY A O 1
ATOM 1272 N N . ARG A 1 169 ? -14.836 -13.560 11.445 1.00 96.00 169 ARG A N 1
ATOM 1273 C CA . ARG A 1 169 ? -14.890 -15.027 11.551 1.00 96.00 169 ARG A CA 1
ATOM 1274 C C . ARG A 1 169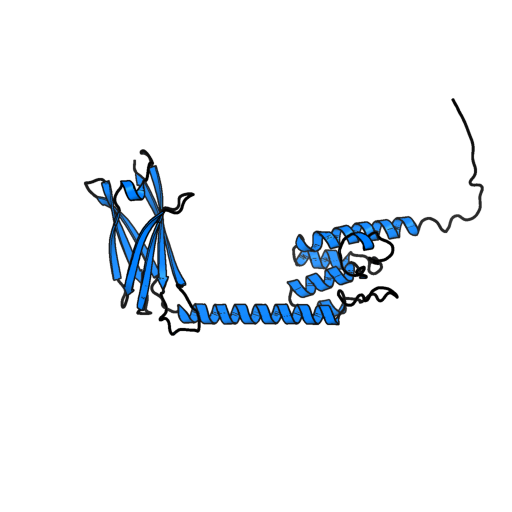 ? -13.545 -15.681 11.841 1.00 96.00 169 ARG A C 1
ATOM 1276 O O . ARG A 1 169 ? -13.511 -16.884 12.067 1.00 96.00 169 ARG A O 1
ATOM 1283 N N . LEU A 1 170 ? -12.449 -14.930 11.796 1.00 93.69 170 LEU A N 1
ATOM 1284 C CA . LEU A 1 170 ? -11.105 -15.427 12.064 1.00 93.69 170 LEU A CA 1
ATOM 1285 C C . LEU A 1 170 ? -10.767 -15.184 13.541 1.00 93.69 170 LEU A C 1
ATOM 1287 O O . LEU A 1 170 ? -10.417 -14.053 13.899 1.00 93.69 170 LEU A O 1
ATOM 1291 N N . PRO A 1 171 ? -10.873 -16.202 14.409 1.00 93.81 171 PRO A N 1
ATOM 1292 C CA . PRO A 1 171 ? -10.538 -16.043 15.811 1.00 93.81 171 PRO A CA 1
ATOM 1293 C C . PRO A 1 171 ? -9.043 -15.773 15.991 1.00 93.81 171 PRO A C 1
ATOM 1295 O O . PRO A 1 171 ? -8.208 -16.219 15.200 1.00 93.81 171 PRO A O 1
ATOM 1298 N N . GLY A 1 172 ? -8.693 -15.052 17.051 1.00 93.31 172 GLY A N 1
ATOM 1299 C CA . GLY A 1 172 ? -7.299 -14.850 17.420 1.00 93.31 172 GLY A CA 1
ATOM 1300 C C . GLY A 1 172 ? -7.047 -13.566 18.188 1.00 93.31 172 GLY A C 1
ATOM 1301 O O . GLY A 1 172 ? -7.952 -12.959 18.764 1.00 93.31 172 GLY A O 1
ATOM 1302 N N . ARG A 1 173 ? -5.775 -13.169 18.191 1.00 95.38 173 ARG A N 1
ATOM 1303 C CA . ARG A 1 173 ? -5.298 -11.959 18.851 1.00 95.38 173 ARG A CA 1
ATOM 1304 C C . ARG A 1 173 ? -5.403 -10.779 17.900 1.00 95.38 173 ARG A C 1
ATOM 1306 O O . ARG A 1 173 ? -4.990 -10.848 16.743 1.00 95.38 173 ARG A O 1
ATOM 1313 N N . TYR A 1 174 ? -5.931 -9.686 18.414 1.00 96.25 174 TYR A N 1
ATOM 1314 C CA . TYR A 1 174 ? -6.078 -8.425 17.715 1.00 96.25 174 TYR A CA 1
ATOM 1315 C C . TYR A 1 174 ? -5.552 -7.299 18.590 1.00 96.25 174 TYR A C 1
ATOM 1317 O O . TYR A 1 174 ? -5.531 -7.410 19.807 1.00 96.25 174 TYR A O 1
ATOM 1325 N N . ARG A 1 175 ? -5.153 -6.191 17.983 1.00 96.88 175 ARG A N 1
ATOM 1326 C CA . ARG A 1 175 ? -4.775 -4.964 18.674 1.00 96.88 175 ARG A CA 1
ATOM 1327 C C . ARG A 1 175 ? -5.691 -3.846 18.220 1.00 96.88 175 ARG A C 1
ATOM 1329 O O . ARG A 1 175 ? -5.751 -3.546 17.030 1.00 96.88 175 ARG A O 1
ATOM 1336 N N . LEU A 1 176 ? -6.420 -3.260 19.155 1.00 97.50 176 LEU A N 1
ATOM 1337 C CA . LEU A 1 176 ? -7.219 -2.069 18.940 1.00 97.50 176 LEU A CA 1
ATOM 1338 C C . LEU A 1 176 ? -6.371 -0.840 19.240 1.00 97.50 176 LEU A C 1
ATOM 1340 O O . LEU A 1 176 ? -5.809 -0.719 20.325 1.00 97.50 176 LEU A O 1
ATOM 1344 N N . GLU A 1 177 ? -6.359 0.101 18.308 1.00 96.81 177 GLU A N 1
ATOM 1345 C CA . GLU A 1 177 ? -5.784 1.418 18.523 1.00 96.81 177 GLU A CA 1
ATOM 1346 C C . GLU A 1 177 ? -6.845 2.492 18.288 1.00 96.81 177 GLU A C 1
ATOM 1348 O O . GLU A 1 177 ? -7.434 2.573 17.207 1.00 96.81 177 GLU A O 1
ATOM 1353 N N . VAL A 1 178 ? -7.067 3.348 19.282 1.00 95.62 178 VAL A N 1
ATOM 1354 C CA . VAL A 1 178 ? -7.849 4.575 19.116 1.00 95.62 178 VAL A CA 1
ATOM 1355 C C . VAL A 1 178 ? -6.897 5.747 19.192 1.00 95.62 178 VAL A C 1
ATOM 1357 O O . VAL A 1 178 ? -6.240 5.938 20.212 1.00 95.62 178 VAL A O 1
ATOM 1360 N N . ALA A 1 179 ? -6.829 6.546 18.135 1.00 93.38 179 ALA A N 1
ATOM 1361 C CA . ALA A 1 179 ? -5.904 7.662 18.048 1.00 93.38 179 ALA A CA 1
ATOM 1362 C C . ALA A 1 179 ? -6.606 8.953 17.642 1.00 93.38 179 ALA A C 1
ATOM 1364 O O . ALA A 1 179 ? -7.568 8.964 16.877 1.00 93.38 179 ALA A O 1
ATOM 1365 N N . ARG A 1 180 ? -6.083 10.073 18.131 1.00 90.88 180 ARG A N 1
ATOM 1366 C CA . ARG A 1 180 ? -6.465 11.402 17.672 1.00 90.88 180 ARG A CA 1
ATOM 1367 C C . ARG A 1 180 ? -5.761 11.729 16.361 1.00 90.88 180 ARG A C 1
ATOM 1369 O O . ARG A 1 180 ? -4.533 11.655 16.269 1.00 90.88 180 ARG A O 1
ATOM 1376 N N . LEU A 1 181 ? -6.543 12.165 15.379 1.00 86.50 181 LEU A N 1
ATOM 1377 C CA . LEU A 1 181 ? -6.077 12.596 14.063 1.00 86.50 181 LEU A CA 1
ATOM 1378 C C . LEU A 1 181 ? -5.690 14.083 14.085 1.00 86.50 181 LEU A C 1
ATOM 1380 O O . LEU A 1 181 ? -6.282 14.919 13.410 1.00 86.50 181 LEU A O 1
ATOM 1384 N N . THR A 1 182 ? -4.696 14.419 14.902 1.00 77.56 182 THR A N 1
ATOM 1385 C CA . THR A 1 182 ? -4.039 15.737 14.920 1.00 77.56 182 THR A CA 1
ATOM 1386 C C . THR A 1 182 ? -2.694 15.680 14.183 1.00 77.56 182 THR A C 1
ATOM 1388 O O . THR A 1 182 ? -2.196 14.578 13.950 1.00 77.56 182 THR A O 1
ATOM 1391 N N . PRO A 1 183 ? -2.053 16.823 13.843 1.00 74.56 183 PRO A N 1
ATOM 1392 C CA . PRO A 1 183 ? -0.715 16.831 13.230 1.00 74.56 183 PRO A CA 1
ATOM 1393 C C . PRO A 1 183 ? 0.322 15.990 13.990 1.00 74.56 183 PRO A C 1
ATOM 1395 O O . PRO A 1 183 ? 1.236 15.430 13.396 1.00 74.56 183 PRO A O 1
ATOM 1398 N N . GLN A 1 184 ? 0.146 15.864 15.306 1.00 73.88 184 GLN A N 1
ATOM 1399 C CA . GLN A 1 184 ? 0.804 14.858 16.131 1.00 73.88 184 GLN A CA 1
ATOM 1400 C C . GLN A 1 184 ? -0.231 13.787 16.488 1.00 73.88 184 GLN A C 1
ATOM 1402 O O . GLN A 1 184 ? -1.193 14.078 17.204 1.00 73.88 184 GLN A O 1
ATOM 1407 N N . ARG A 1 185 ? -0.064 12.564 15.970 1.00 80.94 185 ARG A N 1
ATOM 1408 C CA . ARG A 1 185 ? -0.928 11.419 16.299 1.00 80.94 185 ARG A CA 1
ATOM 1409 C C . ARG A 1 185 ? -0.797 11.117 17.790 1.00 80.94 185 ARG A C 1
ATOM 1411 O O . ARG A 1 185 ? 0.290 10.790 18.255 1.00 80.94 185 ARG A O 1
ATOM 1418 N N . GLY A 1 186 ? -1.895 11.235 18.531 1.00 86.12 186 GLY A N 1
ATOM 1419 C CA . GLY A 1 186 ? -1.948 10.882 19.950 1.00 86.12 186 GLY A CA 1
ATOM 1420 C C . GLY A 1 186 ? -2.723 9.588 20.132 1.00 86.12 186 GLY A C 1
ATOM 1421 O O . GLY A 1 186 ? -3.913 9.568 19.830 1.00 86.12 186 GLY A O 1
ATOM 1422 N N . ILE A 1 187 ? -2.072 8.525 20.598 1.00 91.31 187 ILE A N 1
ATOM 1423 C CA . ILE A 1 187 ? -2.745 7.257 20.898 1.00 91.31 187 ILE A CA 1
ATOM 1424 C C . ILE A 1 187 ? -3.492 7.414 22.226 1.00 91.31 187 ILE A C 1
ATOM 1426 O O . ILE A 1 187 ? -2.900 7.792 23.234 1.00 91.31 187 ILE A O 1
ATOM 1430 N N . LEU A 1 188 ? -4.801 7.177 22.199 1.00 92.00 188 LEU A N 1
ATOM 1431 C CA . LEU A 1 188 ? -5.706 7.290 23.345 1.00 92.00 188 LEU A CA 1
ATOM 1432 C C . LEU A 1 188 ? -5.980 5.921 23.971 1.00 92.00 188 LEU A C 1
ATOM 1434 O O . LEU A 1 188 ? -6.058 5.811 25.190 1.00 92.00 188 LEU A O 1
ATOM 1438 N N . ILE A 1 189 ? -6.137 4.896 23.131 1.00 94.44 189 ILE A N 1
ATOM 1439 C CA . ILE A 1 189 ? -6.307 3.497 23.532 1.00 94.44 189 ILE A CA 1
ATOM 1440 C C . ILE A 1 189 ? -5.353 2.663 22.691 1.00 94.44 189 ILE A C 1
ATOM 1442 O O . ILE A 1 189 ? -5.275 2.854 21.477 1.00 94.44 189 ILE A O 1
ATOM 1446 N N . ASP A 1 190 ? -4.666 1.740 23.348 1.00 96.00 190 ASP A N 1
ATOM 1447 C CA . ASP A 1 190 ? -3.826 0.728 22.728 1.00 96.00 190 ASP A CA 1
ATOM 1448 C C . ASP A 1 190 ? -3.994 -0.574 23.509 1.00 96.00 190 ASP A C 1
ATOM 1450 O O . ASP A 1 190 ? -3.433 -0.730 24.594 1.00 96.00 190 ASP A O 1
ATOM 1454 N N . GLU A 1 191 ? -4.846 -1.467 23.014 1.00 96.31 191 GLU A N 1
ATOM 1455 C CA . GLU A 1 191 ? -5.259 -2.656 23.758 1.00 96.31 191 GLU A CA 1
ATOM 1456 C C . GLU A 1 191 ? -5.207 -3.902 22.884 1.00 96.31 191 GLU A C 1
ATOM 1458 O O . GLU A 1 191 ? -5.605 -3.888 21.720 1.00 96.31 191 GLU A O 1
ATOM 1463 N N . GLU A 1 192 ? -4.743 -5.005 23.462 1.00 96.44 192 GLU A N 1
ATOM 1464 C CA . GLU A 1 192 ? -4.807 -6.309 22.826 1.00 96.44 192 GLU A CA 1
ATOM 1465 C C . GLU A 1 192 ? -6.094 -7.042 23.219 1.00 96.44 192 GLU A C 1
ATOM 1467 O O . GLU A 1 192 ? -6.426 -7.174 24.393 1.00 96.44 192 GLU A O 1
ATOM 1472 N N . LEU A 1 193 ? -6.810 -7.545 22.221 1.00 96.12 193 LEU A N 1
ATOM 1473 C CA . LEU A 1 193 ? -8.093 -8.214 22.343 1.00 96.12 193 LEU A CA 1
ATOM 1474 C C . LEU A 1 193 ? -7.972 -9.646 21.821 1.00 96.12 193 LEU A C 1
ATOM 1476 O O . LEU A 1 193 ? -7.398 -9.886 20.762 1.00 96.12 193 LEU A O 1
ATOM 1480 N N . SER A 1 194 ? -8.577 -10.599 22.526 1.00 95.88 194 SER A N 1
ATOM 1481 C CA . SER A 1 194 ? -8.865 -11.925 21.968 1.00 95.88 194 SER A CA 1
ATOM 1482 C C . SER A 1 194 ? -10.302 -11.928 21.452 1.00 95.88 194 SER A C 1
ATOM 1484 O O . SER A 1 194 ? -11.234 -11.693 22.225 1.00 95.88 194 SER A O 1
ATOM 1486 N N . LEU A 1 195 ? -10.472 -12.121 20.144 1.00 96.19 195 LEU A N 1
ATOM 1487 C CA . LEU A 1 195 ? -11.774 -12.119 19.475 1.00 96.19 195 LEU A CA 1
ATOM 1488 C C . LEU A 1 195 ? -12.069 -13.521 18.942 1.00 96.19 195 LEU A C 1
ATOM 1490 O O . LEU A 1 195 ? -11.233 -14.105 18.256 1.00 96.19 195 LEU A O 1
ATOM 1494 N N . GLU A 1 196 ? -13.255 -14.042 19.252 1.00 95.38 196 GLU A N 1
ATOM 1495 C CA . GLU A 1 196 ? -13.709 -15.377 18.824 1.00 95.38 196 GLU A CA 1
ATOM 1496 C C . GLU A 1 196 ? -15.069 -15.347 18.113 1.00 95.38 196 GLU A C 1
ATOM 1498 O O . GLU A 1 196 ? -15.375 -16.232 17.320 1.00 95.38 196 GLU A O 1
ATOM 1503 N N . ALA A 1 197 ? -15.870 -14.311 18.363 1.00 95.50 197 ALA A N 1
ATOM 1504 C CA . ALA A 1 197 ? -17.174 -14.086 17.757 1.00 95.50 197 ALA A CA 1
ATOM 1505 C C . ALA A 1 197 ? -17.449 -12.581 17.659 1.00 95.50 197 ALA A C 1
ATOM 1507 O O . ALA A 1 197 ? -16.772 -11.777 18.314 1.00 95.50 197 ALA A O 1
ATOM 1508 N N . ASP A 1 198 ? -18.455 -12.215 16.862 1.00 96.44 198 ASP A N 1
ATOM 1509 C CA . ASP A 1 198 ? -18.938 -10.839 16.766 1.00 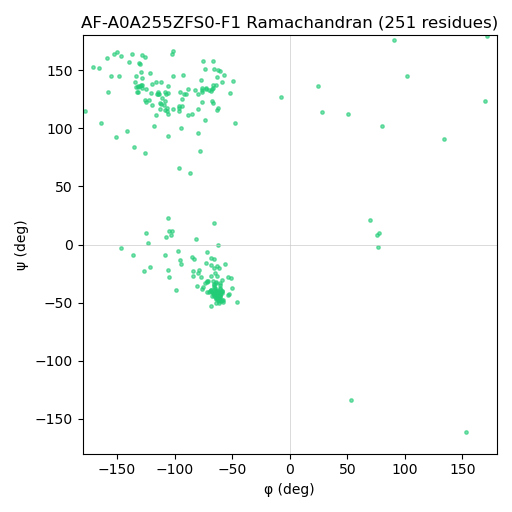96.44 198 ASP A CA 1
ATOM 1510 C C . ASP A 1 198 ? -19.227 -10.294 18.164 1.00 96.44 198 ASP A C 1
ATOM 1512 O O . ASP A 1 198 ? -19.860 -10.943 19.004 1.00 96.44 198 ASP A O 1
ATOM 1516 N N . THR A 1 199 ? -18.708 -9.106 18.448 1.00 96.69 199 THR A N 1
ATOM 1517 C CA . THR A 1 199 ? -18.753 -8.570 19.802 1.00 96.69 199 THR A CA 1
ATOM 1518 C C . THR A 1 199 ? -18.737 -7.057 19.808 1.00 96.69 199 THR A C 1
ATOM 1520 O O . THR A 1 199 ? -18.393 -6.390 18.833 1.00 96.69 199 THR A O 1
ATOM 1523 N N . GLN A 1 200 ? -19.111 -6.501 20.950 1.00 96.69 200 GLN A N 1
ATOM 1524 C CA . GLN A 1 200 ? -19.111 -5.077 21.189 1.00 96.69 200 GLN A CA 1
ATOM 1525 C C . GLN A 1 200 ? -18.355 -4.789 22.477 1.00 96.69 200 GLN A C 1
ATOM 1527 O O . GLN A 1 200 ? -18.509 -5.479 23.486 1.00 96.69 200 GLN A O 1
ATOM 1532 N N . ARG A 1 201 ? -17.522 -3.754 22.437 1.00 96.62 201 ARG A N 1
ATOM 1533 C CA . ARG A 1 201 ? -16.700 -3.325 23.565 1.00 96.62 201 ARG A CA 1
ATOM 1534 C C . ARG A 1 201 ? -16.863 -1.831 23.787 1.00 96.62 201 ARG A C 1
ATOM 1536 O O . ARG A 1 201 ? -17.249 -1.087 22.881 1.00 96.62 201 ARG A O 1
ATOM 1543 N N . GLN A 1 202 ? -16.605 -1.426 25.020 1.00 95.88 202 GLN A N 1
ATOM 1544 C CA . GLN A 1 202 ? -16.827 -0.073 25.496 1.00 95.88 202 GLN A CA 1
ATOM 1545 C C . GLN A 1 202 ? -15.580 0.448 26.184 1.00 95.88 202 GLN A C 1
ATOM 1547 O O . GLN A 1 202 ? -14.981 -0.262 26.988 1.00 95.88 202 GLN A O 1
ATOM 1552 N N . TRP A 1 203 ? -15.244 1.701 25.900 1.00 95.19 203 TRP A N 1
ATOM 1553 C CA . TRP A 1 203 ? -14.173 2.425 26.568 1.00 95.19 203 TRP A CA 1
ATOM 1554 C C . TRP A 1 203 ? -14.649 3.807 26.964 1.00 95.19 203 TRP A C 1
ATOM 1556 O O . TRP A 1 203 ? -15.392 4.457 26.228 1.00 95.19 203 TRP A O 1
ATOM 1566 N N . THR A 1 204 ? -14.164 4.281 28.102 1.00 93.00 204 THR A N 1
ATOM 1567 C CA . THR A 1 204 ? -14.368 5.661 28.528 1.00 93.00 204 THR A CA 1
ATOM 1568 C C . THR A 1 204 ? -13.150 6.481 28.134 1.00 93.00 204 THR A C 1
ATOM 1570 O O . THR A 1 204 ? -12.035 6.220 28.581 1.00 93.00 204 THR A O 1
ATOM 1573 N N . LEU A 1 205 ? -13.358 7.486 27.290 1.00 90.81 205 LEU A N 1
ATOM 1574 C CA . LEU A 1 205 ? -12.342 8.449 26.899 1.00 90.81 205 LEU A CA 1
ATOM 1575 C C . LEU A 1 205 ? -12.477 9.701 27.764 1.00 90.81 205 LEU A C 1
ATOM 1577 O O . LEU A 1 205 ? -13.467 10.435 27.686 1.00 90.81 205 LEU A O 1
ATOM 1581 N N . ALA A 1 206 ? -11.456 9.966 28.574 1.00 86.25 206 ALA A N 1
ATOM 1582 C CA . ALA A 1 206 ? -11.413 11.172 29.382 1.00 86.25 206 ALA A CA 1
ATOM 1583 C C . ALA A 1 206 ? -11.282 12.416 28.488 1.00 86.25 206 ALA A C 1
ATOM 1585 O O . ALA A 1 206 ? -10.442 12.475 27.584 1.00 86.25 206 ALA A O 1
ATOM 1586 N N . ARG A 1 207 ? -12.076 13.448 28.790 1.00 80.50 207 ARG A N 1
ATOM 1587 C CA . ARG A 1 207 ? -12.053 14.750 28.107 1.00 80.50 207 ARG A CA 1
ATOM 1588 C C . ARG A 1 207 ? -10.645 15.331 27.883 1.00 80.50 207 ARG A C 1
ATOM 1590 O O . ARG A 1 207 ? -10.369 15.704 26.742 1.00 80.50 207 ARG A O 1
ATOM 1597 N N . PRO A 1 208 ? -9.745 15.409 28.889 1.00 78.75 208 PRO A N 1
ATOM 1598 C CA . PRO A 1 208 ? -8.407 15.970 28.681 1.00 78.75 208 PRO A CA 1
ATOM 1599 C C . PRO A 1 208 ? -7.563 15.147 27.698 1.00 78.75 208 PRO A C 1
ATOM 1601 O O . PRO A 1 208 ? -6.784 15.711 26.934 1.00 78.75 208 PRO A O 1
ATOM 1604 N N . THR A 1 209 ? -7.747 13.827 27.662 1.00 79.31 209 THR A N 1
ATOM 1605 C CA . THR A 1 209 ? -7.028 12.923 26.754 1.00 79.31 209 THR A CA 1
ATOM 1606 C C . THR A 1 209 ? -7.488 13.123 25.310 1.00 79.31 209 THR A C 1
ATOM 1608 O O . THR A 1 209 ? -6.667 13.201 24.397 1.00 79.31 209 THR A O 1
ATOM 1611 N N . VAL A 1 210 ? -8.797 13.304 25.107 1.00 79.06 210 VAL A N 1
ATOM 1612 C CA . VAL A 1 210 ? -9.396 13.584 23.793 1.00 79.06 210 VAL A CA 1
ATOM 1613 C C . VAL A 1 210 ? -9.001 14.977 23.294 1.00 79.06 210 VAL A C 1
ATOM 1615 O O . VAL A 1 210 ? -8.461 15.107 22.197 1.00 79.06 210 VAL A O 1
ATOM 1618 N N . LEU A 1 211 ? -9.208 16.020 24.100 1.00 74.00 211 LEU A N 1
ATOM 1619 C CA . LEU A 1 211 ? -9.055 17.411 23.654 1.00 74.00 211 LEU A CA 1
ATOM 1620 C C . LEU A 1 211 ? -7.624 17.935 23.703 1.00 74.00 211 LEU A C 1
ATOM 1622 O O . LEU A 1 211 ? -7.292 18.887 22.996 1.00 74.00 211 LEU A O 1
ATOM 1626 N N . GLY A 1 212 ? -6.762 17.335 24.524 1.00 71.12 212 GLY A N 1
ATOM 1627 C CA . GLY A 1 212 ? -5.475 17.944 24.833 1.00 71.12 212 GLY A CA 1
ATOM 1628 C C . GLY A 1 212 ? -5.674 19.389 25.329 1.00 71.12 212 GLY A C 1
ATOM 1629 O O . GLY A 1 212 ? -6.560 19.624 26.149 1.00 71.12 212 GLY A O 1
ATOM 1630 N N . PRO A 1 213 ? -4.897 20.369 24.834 1.00 69.00 213 PRO A N 1
ATOM 1631 C CA . PRO A 1 213 ? -5.005 21.768 25.255 1.00 69.00 213 PRO A CA 1
ATOM 1632 C C . PRO A 1 213 ? -6.134 22.565 24.564 1.00 69.00 213 PRO A C 1
ATOM 1634 O O . PRO A 1 213 ? -6.209 23.778 24.751 1.00 69.00 213 PRO A O 1
ATOM 1637 N N . ALA A 1 214 ? -6.977 21.943 23.730 1.00 68.81 214 ALA A N 1
ATOM 1638 C CA . ALA A 1 214 ? -7.990 22.661 22.953 1.00 68.81 214 ALA A CA 1
ATOM 1639 C C . ALA A 1 214 ? -9.129 23.217 23.834 1.00 68.81 214 ALA A C 1
ATOM 1641 O O . ALA A 1 214 ? -9.694 22.501 24.663 1.00 68.81 214 ALA A O 1
ATOM 1642 N N . GLN A 1 215 ? -9.495 24.486 23.620 1.00 68.69 215 GLN A N 1
ATOM 1643 C CA . GLN A 1 215 ? -10.645 25.132 24.266 1.00 68.69 215 GLN A CA 1
ATOM 1644 C C . GLN A 1 215 ? -11.909 24.999 23.394 1.00 68.69 215 GLN A C 1
ATOM 1646 O O . GLN A 1 215 ? -11.785 25.020 22.169 1.00 68.69 215 GLN A O 1
ATOM 1651 N N . PRO A 1 216 ? -13.113 24.859 23.982 1.00 70.12 216 PRO A N 1
ATOM 1652 C CA . PRO A 1 216 ? -14.369 24.840 23.226 1.00 70.12 216 PRO A CA 1
ATOM 1653 C C . PRO A 1 216 ? -14.639 26.156 22.462 1.00 70.12 216 PRO A C 1
ATOM 1655 O O . PRO A 1 216 ? -14.244 27.216 22.954 1.00 70.12 216 PRO A O 1
ATOM 1658 N N . PRO A 1 217 ? -15.343 26.119 21.312 1.00 67.44 217 PRO A N 1
ATOM 1659 C CA . PRO A 1 217 ? -15.822 24.923 20.617 1.00 67.44 217 PRO A CA 1
ATOM 1660 C C . PRO A 1 217 ? -14.659 24.173 19.954 1.00 67.44 217 PRO A C 1
ATOM 1662 O O . PRO A 1 217 ? -13.795 24.768 19.312 1.00 67.44 217 PRO A O 1
ATOM 1665 N N . ALA A 1 218 ? -14.633 22.850 20.112 1.00 76.50 218 ALA A N 1
ATOM 1666 C CA . ALA A 1 218 ? -13.522 22.020 19.654 1.00 76.50 218 ALA A CA 1
ATOM 1667 C C . ALA A 1 218 ? -14.027 20.810 18.869 1.00 76.50 218 ALA A C 1
ATOM 1669 O O . ALA A 1 218 ? -14.963 20.120 19.276 1.00 76.50 218 ALA A O 1
ATOM 1670 N N . ILE A 1 219 ? -13.361 20.537 17.749 1.00 81.00 219 ILE A N 1
ATOM 1671 C CA . ILE A 1 219 ? -13.614 19.376 16.902 1.00 81.00 219 ILE A CA 1
ATOM 1672 C C . ILE A 1 219 ? -12.406 18.456 17.017 1.00 81.00 219 ILE A C 1
ATOM 1674 O O . ILE A 1 219 ? -11.286 18.852 16.700 1.00 81.00 219 ILE A O 1
ATOM 1678 N N . THR A 1 220 ? -12.633 17.225 17.466 1.00 86.69 220 THR A N 1
ATOM 1679 C CA . THR A 1 220 ? -11.576 16.224 17.619 1.00 86.69 220 THR A CA 1
ATOM 1680 C C . THR A 1 220 ? -11.851 15.030 16.712 1.00 86.69 220 THR A C 1
ATOM 1682 O O . THR A 1 220 ? -12.695 14.190 17.041 1.00 86.69 220 THR A O 1
ATOM 1685 N N . PRO A 1 221 ? -11.165 14.925 15.562 1.00 90.50 221 PRO A N 1
ATOM 1686 C CA . PRO A 1 221 ? -11.230 13.730 14.738 1.00 90.50 221 PRO A CA 1
ATOM 1687 C C . PRO A 1 221 ? -10.450 12.586 15.402 1.00 90.50 221 PRO A C 1
ATOM 1689 O O . PRO A 1 221 ? -9.315 12.764 15.854 1.00 90.50 221 PRO A O 1
ATOM 1692 N N . LEU A 1 222 ? -11.057 11.405 15.443 1.00 93.06 222 LEU A N 1
ATOM 1693 C CA . LEU A 1 222 ? -10.476 10.173 15.967 1.00 93.06 222 LEU A CA 1
ATOM 1694 C C . LEU A 1 222 ? -10.460 9.094 14.882 1.00 93.06 222 LEU A C 1
ATOM 1696 O O . LEU A 1 222 ? -11.380 9.020 14.065 1.00 93.06 222 LEU A O 1
ATOM 1700 N N . SER A 1 223 ? -9.454 8.226 14.921 1.00 95.00 223 SER A N 1
ATOM 1701 C CA . SER A 1 223 ? -9.429 6.954 14.206 1.00 95.00 223 SER A CA 1
ATOM 1702 C C . SER A 1 223 ? -9.495 5.797 15.194 1.00 95.00 223 SER A C 1
ATOM 1704 O O . SER A 1 223 ? -8.857 5.815 16.242 1.00 95.00 223 SER A O 1
ATOM 1706 N N . VAL A 1 224 ? -10.261 4.774 14.837 1.00 96.81 224 VAL A N 1
ATOM 1707 C CA . VAL A 1 224 ? -10.336 3.483 15.519 1.00 96.81 224 VAL A CA 1
ATOM 1708 C C . VAL A 1 224 ? -9.832 2.445 14.533 1.00 96.81 224 VAL A C 1
ATOM 1710 O O . VAL A 1 224 ? -10.467 2.211 13.506 1.00 96.81 224 VAL A O 1
ATOM 1713 N N . SER A 1 225 ? -8.674 1.865 14.820 1.00 97.00 225 SER A N 1
ATOM 1714 C CA . SER A 1 225 ? -7.975 0.911 13.962 1.00 97.00 225 SER A CA 1
ATOM 1715 C C . SER A 1 225 ? -7.894 -0.438 14.656 1.00 97.00 225 SER A C 1
ATOM 1717 O O . SER A 1 225 ? -7.634 -0.497 15.855 1.00 97.00 225 SER A O 1
ATOM 1719 N N . LEU A 1 226 ? -8.090 -1.520 13.911 1.00 97.62 226 LEU A N 1
ATOM 1720 C CA . LEU A 1 226 ? -7.935 -2.878 14.422 1.00 97.62 226 LEU A CA 1
ATOM 1721 C C . LEU A 1 226 ? -6.862 -3.607 13.619 1.00 97.62 226 LEU A C 1
ATOM 1723 O O . LEU A 1 226 ? -6.906 -3.633 12.387 1.00 97.62 226 LEU A O 1
ATOM 1727 N N . PHE A 1 227 ? -5.916 -4.224 14.313 1.00 96.19 227 PHE A N 1
ATOM 1728 C CA . PHE A 1 227 ? -4.828 -4.984 13.717 1.00 96.19 227 PHE A CA 1
ATOM 1729 C C . PHE A 1 227 ? -4.945 -6.452 14.109 1.00 96.19 227 PHE A C 1
ATOM 1731 O O . PHE A 1 227 ? -5.064 -6.749 15.290 1.00 96.19 227 PHE A O 1
ATOM 1738 N N . TYR A 1 228 ? -4.887 -7.374 13.155 1.00 95.00 228 TYR A N 1
ATOM 1739 C CA . TYR A 1 228 ? -4.723 -8.794 13.447 1.00 95.00 228 TYR A CA 1
ATOM 1740 C C . TYR A 1 228 ? -3.268 -9.071 13.821 1.00 95.00 228 TYR A C 1
ATOM 1742 O O . TYR A 1 228 ? -2.349 -8.609 13.140 1.00 95.00 228 TYR A O 1
ATOM 1750 N N . LEU A 1 229 ? -3.063 -9.813 14.906 1.00 93.50 229 LEU A N 1
ATOM 1751 C CA . LEU A 1 229 ? -1.753 -10.235 15.379 1.00 93.50 229 LEU A CA 1
ATOM 1752 C C . LEU A 1 229 ? -1.589 -11.728 15.061 1.00 93.50 229 LEU A C 1
ATOM 1754 O O . LEU A 1 229 ? -2.029 -12.568 15.853 1.00 93.50 229 LEU A O 1
ATOM 1758 N N . PRO A 1 230 ? -0.997 -12.083 13.904 1.00 85.44 230 PRO A N 1
ATOM 1759 C CA . PRO A 1 230 ? -0.762 -13.478 13.571 1.00 85.44 230 PRO A CA 1
ATOM 1760 C C . PRO A 1 230 ? 0.151 -14.120 14.619 1.00 85.44 230 PRO A C 1
ATOM 1762 O O . PRO A 1 230 ? 1.012 -13.463 15.213 1.00 85.44 230 PRO A O 1
ATOM 1765 N N . ALA A 1 231 ? -0.033 -15.421 14.841 1.00 80.44 231 ALA A N 1
ATOM 1766 C CA . ALA A 1 231 ? 0.862 -16.189 15.693 1.00 80.44 231 ALA A CA 1
ATOM 1767 C C . ALA A 1 231 ? 2.310 -16.094 15.174 1.00 80.44 231 ALA A C 1
ATOM 1769 O O . ALA A 1 231 ? 2.549 -15.977 13.970 1.00 80.44 231 ALA A O 1
ATOM 1770 N N . ALA A 1 232 ? 3.281 -16.102 16.091 1.00 71.62 232 ALA A N 1
ATOM 1771 C CA . ALA A 1 232 ? 4.689 -15.842 15.775 1.00 71.62 232 ALA A CA 1
ATOM 1772 C C . ALA A 1 232 ? 5.317 -16.880 14.820 1.00 71.62 232 ALA A C 1
ATOM 1774 O O . ALA A 1 232 ? 6.344 -16.610 14.203 1.00 71.62 232 ALA A O 1
ATOM 1775 N N . ASP A 1 233 ? 4.703 -18.054 14.692 1.00 70.25 233 ASP A N 1
ATOM 1776 C CA . ASP A 1 233 ? 5.074 -19.137 13.780 1.00 70.25 233 ASP A CA 1
ATOM 1777 C C . ASP A 1 233 ? 4.483 -18.983 12.367 1.00 70.25 233 ASP A C 1
ATOM 1779 O O . ASP A 1 233 ? 4.910 -19.678 11.442 1.00 70.25 233 ASP A O 1
ATOM 1783 N N . ASN A 1 234 ? 3.553 -18.046 12.155 1.00 67.31 234 ASN A N 1
ATOM 1784 C CA . ASN A 1 234 ? 2.974 -17.780 10.845 1.00 67.31 234 ASN A CA 1
ATOM 1785 C C . ASN A 1 234 ? 3.937 -16.953 9.974 1.00 67.31 234 ASN A C 1
ATOM 1787 O O . ASN A 1 234 ? 3.818 -15.736 9.825 1.00 67.31 234 ASN A O 1
ATOM 1791 N N . GLN A 1 235 ? 4.911 -17.641 9.375 1.00 64.12 235 GLN A N 1
ATOM 1792 C CA . GLN A 1 235 ? 5.950 -17.043 8.528 1.00 64.12 235 GLN A CA 1
ATOM 1793 C C . GLN A 1 235 ? 5.430 -16.487 7.194 1.00 64.12 235 GLN A C 1
ATOM 1795 O O . GLN A 1 235 ? 6.163 -15.785 6.499 1.00 64.12 235 GLN A O 1
ATOM 1800 N N . ALA A 1 236 ? 4.185 -16.794 6.809 1.00 68.00 236 ALA A N 1
ATOM 1801 C CA . ALA A 1 236 ? 3.650 -16.392 5.511 1.00 68.00 236 ALA A CA 1
ATOM 1802 C C . ALA A 1 236 ? 3.515 -14.866 5.380 1.00 68.00 236 ALA A C 1
ATOM 1804 O O . ALA A 1 236 ? 3.748 -14.328 4.293 1.00 68.00 236 ALA A O 1
ATOM 1805 N N . VAL A 1 237 ? 3.144 -14.178 6.470 1.00 72.56 237 VAL A N 1
ATOM 1806 C CA . VAL A 1 237 ? 2.998 -12.716 6.518 1.00 72.56 237 VAL A CA 1
ATOM 1807 C C . VAL A 1 237 ? 3.289 -12.212 7.947 1.00 72.56 237 VAL A C 1
ATOM 1809 O O . VAL A 1 237 ? 2.391 -12.197 8.791 1.00 72.56 237 VAL A O 1
ATOM 1812 N N . PRO A 1 238 ? 4.538 -11.827 8.260 1.00 78.31 238 PRO A N 1
ATOM 1813 C CA . PRO A 1 238 ? 4.921 -11.451 9.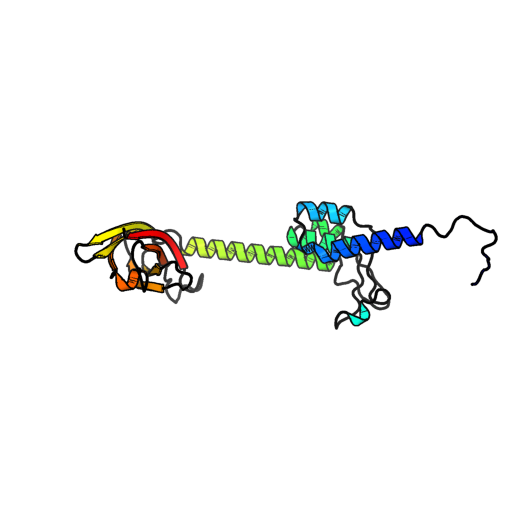618 1.00 78.31 238 PRO A CA 1
ATOM 1814 C C . PRO A 1 238 ? 4.376 -10.073 10.024 1.00 78.31 238 PRO A C 1
ATOM 1816 O O . PRO A 1 238 ? 4.250 -9.172 9.196 1.00 78.31 238 PRO A O 1
ATOM 1819 N N . GLY A 1 239 ? 4.140 -9.897 11.327 1.00 83.88 239 GLY A N 1
ATOM 1820 C CA . GLY A 1 239 ? 3.801 -8.612 11.948 1.00 83.88 239 GLY A CA 1
ATOM 1821 C C . GLY A 1 239 ? 2.299 -8.295 12.028 1.00 83.88 239 GLY A C 1
ATOM 1822 O O . GLY A 1 239 ? 1.477 -9.082 11.567 1.00 83.88 239 GLY A O 1
ATOM 1823 N N . PRO A 1 240 ? 1.927 -7.164 12.661 1.00 89.12 240 PRO A N 1
ATOM 1824 C CA . PRO A 1 240 ? 0.536 -6.732 12.779 1.00 89.12 240 PRO A CA 1
ATOM 1825 C C . PRO A 1 240 ? -0.057 -6.330 11.427 1.00 89.12 240 PRO A C 1
ATOM 1827 O O . PRO A 1 240 ? 0.535 -5.532 10.700 1.00 89.12 240 PRO A O 1
ATOM 1830 N N . HIS A 1 241 ? -1.270 -6.798 11.142 1.00 91.44 241 HIS A N 1
ATOM 1831 C CA . HIS A 1 241 ? -1.969 -6.515 9.888 1.00 91.44 241 HIS A CA 1
ATOM 1832 C C . HIS A 1 241 ? -3.192 -5.654 10.123 1.00 91.44 241 HIS A C 1
ATOM 1834 O O . HIS A 1 241 ? -4.085 -6.053 10.861 1.00 91.44 241 HIS A O 1
ATOM 1840 N N . LEU A 1 242 ? -3.274 -4.488 9.487 1.00 93.38 242 LEU A N 1
ATOM 1841 C CA . LEU A 1 242 ? -4.458 -3.641 9.598 1.00 93.38 242 LEU A CA 1
ATOM 1842 C C . LEU A 1 242 ? -5.665 -4.325 8.938 1.00 93.38 242 LEU A C 1
ATOM 1844 O O . LEU A 1 242 ? -5.645 -4.622 7.748 1.00 93.38 242 LEU A O 1
ATOM 1848 N N . THR A 1 243 ? -6.725 -4.538 9.713 1.00 93.50 243 THR A N 1
ATOM 1849 C CA . THR A 1 243 ? -7.950 -5.238 9.278 1.00 93.50 243 THR A CA 1
ATOM 1850 C C . THR A 1 243 ? -9.111 -4.286 9.022 1.00 93.50 243 THR A C 1
ATOM 1852 O O . THR A 1 243 ? -9.960 -4.547 8.176 1.00 93.50 243 THR A O 1
ATOM 1855 N N . GLY A 1 244 ? -9.139 -3.141 9.704 1.00 91.81 244 GLY A N 1
ATOM 1856 C CA . GLY A 1 244 ? -10.145 -2.116 9.478 1.00 91.81 244 GLY A CA 1
ATOM 1857 C C . GLY A 1 244 ? -9.833 -0.823 10.213 1.00 91.81 244 GLY A C 1
ATOM 1858 O O . GLY A 1 244 ? -9.174 -0.826 11.253 1.00 91.81 244 GLY A O 1
ATOM 1859 N N . VAL A 1 245 ? -10.332 0.283 9.660 1.00 94.75 245 VAL A N 1
ATOM 1860 C CA . VAL A 1 245 ? -10.287 1.610 10.277 1.00 94.75 245 VAL A CA 1
ATOM 1861 C C . VAL A 1 245 ? -11.660 2.251 10.170 1.00 94.75 245 VAL A C 1
ATOM 1863 O O . VAL A 1 245 ? -12.283 2.236 9.106 1.00 94.75 245 VAL A O 1
ATOM 1866 N N . ARG A 1 246 ? -12.117 2.862 11.259 1.00 95.50 246 ARG A N 1
ATOM 1867 C CA . ARG A 1 246 ? -13.269 3.762 11.268 1.00 95.50 246 ARG A CA 1
ATOM 1868 C C . ARG A 1 246 ? -12.865 5.093 11.861 1.00 95.50 246 ARG A C 1
ATOM 1870 O O . ARG A 1 246 ? -12.227 5.144 12.906 1.00 95.50 246 ARG A O 1
ATOM 1877 N N . ASN A 1 247 ? -13.270 6.161 11.194 1.00 94.06 247 ASN A N 1
ATOM 1878 C CA . ASN A 1 247 ? -13.061 7.509 11.688 1.00 94.06 247 ASN A CA 1
ATOM 1879 C C . ASN A 1 247 ? -14.362 8.022 12.291 1.00 94.06 247 ASN A C 1
ATOM 1881 O O . ASN A 1 247 ? -15.446 7.736 11.781 1.00 94.06 247 ASN A O 1
ATOM 1885 N N . LEU A 1 248 ? -14.240 8.805 13.351 1.00 92.56 248 LEU A N 1
ATOM 1886 C CA . LEU A 1 248 ? -15.340 9.574 13.908 1.00 92.56 248 LEU A CA 1
ATOM 1887 C C . LEU A 1 248 ? -14.856 10.970 14.263 1.00 92.56 248 LEU A C 1
ATOM 1889 O O . LEU A 1 248 ? -13.660 11.241 14.357 1.00 92.56 248 LEU A O 1
ATOM 1893 N N . THR A 1 249 ? -15.801 11.868 14.474 1.00 89.62 249 THR A N 1
ATOM 1894 C CA . THR A 1 249 ? -15.510 13.225 14.904 1.00 89.62 249 THR A CA 1
ATOM 1895 C C . THR A 1 249 ? -16.308 13.506 16.156 1.00 89.62 249 THR A C 1
ATOM 1897 O O . THR A 1 249 ? -17.525 13.346 16.166 1.00 89.62 249 THR A O 1
ATOM 1900 N N . LEU A 1 250 ? -15.607 13.903 17.212 1.00 86.88 250 LEU A N 1
ATOM 1901 C CA . LEU A 1 250 ? -16.225 14.387 18.434 1.00 86.88 250 LEU A CA 1
ATOM 1902 C C . LEU A 1 250 ? -16.320 15.905 18.343 1.00 86.88 250 LEU A C 1
ATOM 1904 O O . LEU A 1 250 ? -15.315 16.575 18.098 1.00 86.88 250 LEU A O 1
ATOM 1908 N N . SER A 1 251 ? -17.522 16.438 18.516 1.00 78.38 251 SER A N 1
ATOM 1909 C CA . SER A 1 251 ? -17.774 17.873 18.592 1.00 78.38 251 SER A CA 1
ATOM 1910 C C . SER A 1 251 ? -18.130 18.243 20.020 1.00 78.38 251 SER A C 1
ATOM 1912 O O . SER A 1 251 ? -19.014 17.615 20.601 1.00 78.38 251 SER A O 1
ATOM 1914 N N . LEU A 1 252 ? -17.491 19.283 20.550 1.00 68.62 252 LEU A N 1
ATOM 1915 C CA . LEU A 1 252 ? -17.976 19.967 21.742 1.00 68.62 252 LEU A CA 1
ATOM 1916 C C . LEU A 1 252 ? -18.526 21.339 21.354 1.00 68.62 252 LEU A C 1
ATOM 1918 O O . LEU A 1 252 ? -17.776 22.102 20.730 1.00 68.62 252 LEU A O 1
ATOM 1922 N N . PRO A 1 253 ? -19.797 21.628 21.688 1.00 62.72 253 PRO A N 1
ATOM 1923 C CA . PRO A 1 253 ? -20.343 22.972 21.575 1.00 62.72 253 PRO A CA 1
ATOM 1924 C C . PRO A 1 253 ? -19.623 23.957 22.507 1.00 62.72 253 PRO A C 1
ATOM 1926 O O . PRO A 1 253 ? -19.026 23.519 23.523 1.00 62.72 253 PRO A O 1
#

Secondary structure (DSSP, 8-state):
------------SSSSSHHHHHHHHHHHHHHHHHSGGGS-HHHHHHHHHHS-TT-EE-TTTSSTTTTSSS----EEHHHHHHHHHHHHHT-GGGGGS----EETTEEGGGSSHHHHHHHHHHHHHHHHHHHHHHHHHHHHTTTB-EEEEEEEEE-TTS-EEEEEEEE-SB-EEEEEEEEE-SSS-EEEEEEEEEESS-EEEEEEE-HHHHHTTPPSSEEEEEEEEEEEE--TT-TTS-S-EEEEEEEEEEEE-

Sequence (253 aa):
MTLRFAACLAIYPFFCVASSLAQGDADADAKVAQDLGRYSTEKLETACAQMSARSYVSGLTDGAWMALPGGGRTYYYRSACYQELARRTGNASWCAEVKERKTLFGDGSAVSPAQCARQVAQVQRDRAEQQAWAARHAAALQGAFTVSGVKASEQARGEWLLLVTFEGRLPGRYRLEVARLTPQRGILIDEELSLEADTQRQWTLARPTVLGPAQPPAITPLSVSLFYLPAADNQAVPGPHLTGVRNLTLSLP

Mean predicted aligned error: 13.02 Å

Solvent-accessible surface area (backbone atoms only — not comparable to full-atom values): 14396 Å² total; per-residue (Å²): 140,80,88,88,82,89,86,86,77,88,85,82,96,81,80,79,72,66,64,62,55,58,49,52,51,36,55,54,37,48,53,51,60,74,45,56,88,76,50,54,73,74,55,40,54,56,49,36,70,69,34,51,93,82,31,60,48,49,24,86,78,72,70,44,62,80,73,55,98,71,73,29,66,21,32,31,45,30,18,50,43,29,34,52,50,14,42,73,72,46,41,59,74,39,21,75,70,21,48,58,36,80,52,99,84,27,75,10,58,89,38,19,36,70,44,29,44,52,47,14,54,47,45,48,49,54,50,51,50,51,50,52,48,52,49,51,49,51,59,76,48,59,48,42,49,25,56,75,43,78,49,75,44,81,43,101,82,60,28,30,42,38,39,42,31,38,43,49,70,46,60,48,45,28,38,42,36,31,29,37,70,48,102,66,74,42,79,77,43,80,46,81,43,81,43,78,61,66,45,74,51,76,46,80,45,52,45,62,76,70,49,55,92,63,62,76,68,38,78,42,43,33,38,42,35,32,24,42,44,64,62,93,81,47,76,89,62,76,65,74,39,82,54,30,70,42,72,51,72,50,76,43,117

Nearest PDB structures (foldseek):
  6az2-assembly2_D  TM=6.398E-01  e=6.496E-03  Saccharomyces cerevisiae S288C
  8q30-assembly1_C  TM=3.559E-01  e=5.473E-03  Sulfolobus acidocaldarius
  6tqr-assembly4_D  TM=4.624E-01  e=1.690E-01  Homo sapiens
  1z9l-assembly1_A  TM=4.841E-01  e=8.871E-01  Rattus norvegicus
  1z9o-assembly1_A  TM=4.358E-01  e=1.324E+00  Rattus norvegicus

Foldseek 3Di:
DDDDDDDDDDDDPDPDPPPVVLVVLLVVLVVCLVCLVPDDLVVLVVSLVPRDPPHWFFQPPDPVVPVDPDFRATAHSSLSSLLVSCLVVLPLVSLVVFPWDDDPRGGNVCRHSVVSPVSSVVSVVVVVVVVVLVVLLCVVCPFPKEFPDWDWDQDPVRKIKIKTKIAGADWDKKWKWKWWPDVDIQTQDTDIDGDHHTDMDIDIGDPCSQQPPDDPQDKIKMKIWMWGQDDCPPPSDHDTHTNYMDIDIDGDD

pLDDT: mean 79.84, std 18.9, range [28.33, 97.69]

Radius of gyration: 32.05 Å; Cα contacts (8 Å, |Δi|>4): 427; chains: 1; bounding box: 58×74×89 Å